Protein AF-A0A6A4T905-F1 (afdb_monomer_lite)

InterPro domains:
  IPR001506 Peptidase M12A [PF01400] (234-366)
  IPR001506 Peptidase M12A [PR00480] (260-278)
  IPR001506 Peptidase M12A [PR00480] (279-296)
  IPR001506 Peptidase M12A [PR00480] (315-330)
  IPR001506 Peptidase M12A [PR00480] (353-366)
  IPR001506 Peptidase M12A [PS51864] (175-367)
  IPR006026 Peptidase, metallopeptidase [SM00235] (186-320)
  IPR024079 Metallopeptidase, catalytic domain superfamily [G3DSA:3.40.390.10] (196-367)

pLDDT: mean 77.4, std 19.13, range [35.41, 98.25]

Foldseek 3Di:
DPDVLVVQVLLCLLLVAREAEPVVVVPDPDDDDPDDPAAEDAQVCSVVSSVVSCCLDPVSVVVVVVVVCVVVPNDPDDDDDPPPPPPRPGHHYYYHCVRFFDQLPWDDLLPDDDPAFADFPNHTADDPHNDTDTGTPCAPVDDHDCLCFDPDPDSDYDPNHFQKWKAAADVVVVCVCCVCVQPDFPDDPDGDDGDTGSDPVVNQVHWDWDQRPVPRDIDTDMDMDTDDPVPDDDDCPVDQAWAAEDPPGDTDGDADPPPQPAALSVQLRVLSHHHDAALLQEPCNVVWKDFPQVQADPPCSVSNHHDDDPLLPDDRDLQASSYAAQCPRGPPSHGRMATPPDRPDGGNPHRHGDPSSVVSSCSVVVD

Sequence (367 aa):
MVDRRIALEALGVLCNANVTSVQQQRSQPGVCILQGRQEQLFIKQLIPSVLDADETCQVSRSSFYRIQAILESSEPAGGFPRLAVVAVPKKDHIIDEEEFFAPQFDYDFTKLTDSETYWRGREKYERPCGWYRFGLKVLDKYCGNTWLGTTYRSTQSCPGEWPVSYHGTSKKGAEGIIGDHYKPGSGQVYGRGIYSTPDMSEAIHYAKTFTSSTNGKKYKVILQNRINPEYRKKYYNDSCYSYVGRRGSAQSVSLDRQGCLYHNTVQHELLHALGFHHEQCRSDRDQHIRILWENIQSGWEYAFDKIDTLNLNTPYDYNSVMQYHRYAFSGNNKPTMVPIPNANVEFGTSTEMSKNDIARLNRLYKC

Secondary structure (DSSP, 8-state):
---HHHHHHHHHHHTTSEEEEHHHHHTSTT-------PEE--GGGHHHHHHHTTTTSHHHHHHHHHHHHHHTT----SS------------EEEE-HHHHB-GGG-EE-TT---SS-EEETTEEE---TT-EEPPB--TTSSSSSGGG--SS--SS--TTPPPEEEE---HHHHHHHHHTTT---TT-S--S----BS-HHHHHHH-EEEE-TTTS-EEEE-EEEE--GGGPPP------EE-SS--SS---EE--TTTT-SHHHHHHHHHHHHTPPPGGGSTTGGGTEEE-GGGBPTT-GGGG-------TT----TT-TTSPPTTTTBSSSS-SEEESS-TT---S--SS--HHHHHHHHHHHT-

Structure (mmCIF, N/CA/C/O backbone):
data_AF-A0A6A4T905-F1
#
_entry.id   AF-A0A6A4T905-F1
#
loop_
_atom_site.group_PDB
_atom_site.id
_atom_site.type_symbol
_atom_site.label_atom_id
_atom_site.label_alt_id
_atom_site.label_comp_id
_atom_site.label_asym_id
_atom_site.label_entity_id
_atom_site.label_seq_id
_atom_site.pdbx_PDB_ins_code
_atom_site.Cartn_x
_atom_site.Cartn_y
_atom_site.Cartn_z
_atom_site.occupancy
_atom_site.B_iso_or_equiv
_atom_site.auth_seq_id
_atom_site.auth_comp_id
_atom_site.auth_asym_id
_atom_site.auth_atom_id
_atom_site.pdbx_PDB_model_num
ATOM 1 N N . MET A 1 1 ? -6.624 8.618 31.414 1.00 60.53 1 MET A N 1
ATOM 2 C CA . MET A 1 1 ? -7.343 7.482 30.802 1.00 60.53 1 MET A CA 1
ATOM 3 C C . MET A 1 1 ? -8.443 8.067 29.933 1.00 60.53 1 MET A C 1
ATOM 5 O O . MET A 1 1 ? -9.055 9.036 30.371 1.00 60.53 1 MET A O 1
ATOM 9 N N . VAL A 1 2 ? -8.625 7.594 28.699 1.00 71.00 2 VAL A N 1
ATOM 10 C CA . VAL A 1 2 ? -9.716 8.089 27.841 1.00 71.00 2 VAL A CA 1
ATOM 11 C C . VAL A 1 2 ? -11.040 7.578 28.412 1.00 71.00 2 VAL A C 1
ATOM 13 O O . VAL A 1 2 ? -11.131 6.416 28.799 1.00 71.00 2 VAL A O 1
ATOM 16 N N . ASP A 1 3 ? -12.032 8.462 28.519 1.00 83.94 3 ASP A N 1
ATOM 17 C CA . ASP A 1 3 ? -13.348 8.143 29.079 1.00 83.94 3 ASP A CA 1
ATOM 18 C C . ASP A 1 3 ? -14.027 7.031 28.263 1.00 83.94 3 ASP A C 1
ATOM 20 O O . ASP A 1 3 ? -14.068 7.093 27.033 1.00 83.94 3 ASP A O 1
ATOM 24 N N . ARG A 1 4 ? -14.573 6.018 28.943 1.00 87.50 4 ARG A N 1
ATOM 25 C CA . ARG A 1 4 ? -15.257 4.879 28.315 1.00 87.50 4 ARG A CA 1
ATOM 26 C C . ARG A 1 4 ? -16.452 5.315 27.460 1.00 87.50 4 ARG A C 1
ATOM 28 O O . ARG A 1 4 ? -16.739 4.670 26.457 1.00 87.50 4 ARG A O 1
ATOM 35 N N . ARG A 1 5 ? -17.090 6.448 27.774 1.00 89.12 5 ARG A N 1
ATOM 36 C CA . ARG A 1 5 ? -18.145 7.055 26.941 1.00 89.12 5 ARG A CA 1
ATOM 37 C C . ARG A 1 5 ? -17.669 7.365 25.523 1.00 89.12 5 ARG A C 1
ATOM 39 O O . ARG A 1 5 ? -18.417 7.160 24.574 1.00 89.12 5 ARG A O 1
ATOM 46 N N . ILE A 1 6 ? -16.404 7.754 25.360 1.00 92.00 6 ILE A N 1
ATOM 47 C CA . ILE A 1 6 ? -15.801 8.004 24.041 1.00 92.00 6 ILE A CA 1
ATOM 48 C C . ILE A 1 6 ? -15.689 6.694 23.247 1.00 92.00 6 ILE A C 1
ATOM 50 O O . ILE A 1 6 ? -15.854 6.702 22.030 1.00 92.00 6 ILE A O 1
ATOM 54 N N . ALA A 1 7 ? -15.455 5.557 23.914 1.00 91.75 7 ALA A N 1
ATOM 55 C CA . ALA A 1 7 ? -15.439 4.249 23.257 1.00 91.75 7 ALA A CA 1
ATOM 56 C C . ALA A 1 7 ? -16.834 3.839 22.749 1.00 91.75 7 ALA A C 1
ATOM 58 O O . ALA A 1 7 ? -16.940 3.283 21.657 1.00 91.75 7 ALA A O 1
ATOM 59 N N . LEU A 1 8 ? -17.903 4.149 23.493 1.00 92.06 8 LEU A N 1
ATOM 60 C CA . LEU A 1 8 ? -19.285 3.914 23.049 1.00 92.06 8 LEU A CA 1
ATOM 61 C C . LEU A 1 8 ? -19.654 4.792 21.848 1.00 92.06 8 LEU A C 1
ATOM 63 O O . LEU A 1 8 ? -20.184 4.291 20.860 1.00 92.06 8 LEU A O 1
ATOM 67 N N . GLU A 1 9 ? -19.307 6.081 21.891 1.00 92.25 9 GLU A N 1
ATOM 68 C CA . GLU A 1 9 ? -19.494 6.995 20.756 1.00 92.25 9 GLU A CA 1
ATOM 69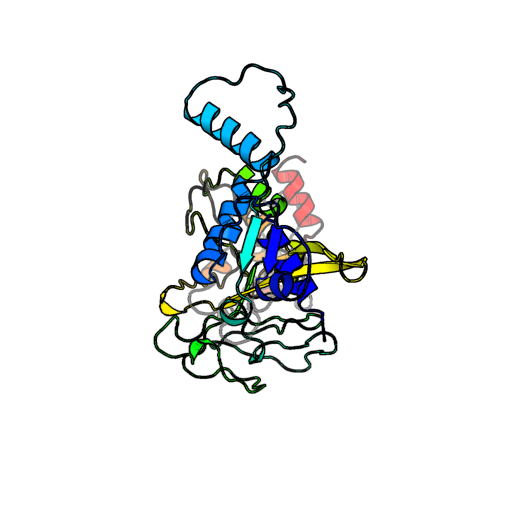 C C . GLU A 1 9 ? -18.736 6.502 19.514 1.00 92.25 9 GLU A C 1
ATOM 71 O O . GLU A 1 9 ? -19.281 6.484 18.409 1.00 92.25 9 GLU A O 1
ATOM 76 N N . ALA A 1 10 ? -17.500 6.026 19.697 1.00 90.81 10 ALA A N 1
ATOM 77 C CA . ALA A 1 10 ? -16.696 5.439 18.633 1.00 90.81 10 ALA A CA 1
ATOM 78 C C . ALA A 1 10 ? -17.347 4.173 18.037 1.00 90.81 10 ALA A C 1
ATOM 80 O O . ALA A 1 10 ? -17.373 4.024 16.813 1.00 90.81 10 ALA A O 1
ATOM 81 N N . LEU A 1 11 ? -17.913 3.287 18.869 1.00 89.06 11 LEU A N 1
ATOM 82 C CA . LEU A 1 11 ? -18.679 2.122 18.408 1.00 89.06 11 LEU A CA 1
ATOM 83 C C . LEU A 1 11 ? -19.928 2.533 17.627 1.00 89.06 11 LEU A C 1
ATOM 85 O O . LEU A 1 11 ? -20.200 1.952 16.577 1.00 89.06 11 LEU A O 1
ATOM 89 N N . GLY A 1 12 ? -20.649 3.553 18.094 1.00 86.94 12 GLY A N 1
ATOM 90 C CA . GLY A 1 12 ? -21.810 4.088 17.387 1.00 86.94 12 GLY A CA 1
ATOM 91 C C . GLY A 1 12 ? -21.453 4.619 16.001 1.00 86.94 12 GLY A C 1
ATOM 92 O O . GLY A 1 12 ? -22.128 4.333 15.015 1.00 86.94 12 GLY A O 1
ATOM 93 N N . VAL A 1 13 ? -20.315 5.303 15.887 1.00 85.31 13 VAL A N 1
ATOM 94 C CA . VAL A 1 13 ? -19.789 5.791 14.605 1.00 85.31 13 VAL A CA 1
ATOM 95 C C . VAL A 1 13 ? -19.407 4.635 13.676 1.00 85.31 13 VAL A C 1
ATOM 97 O O . VAL A 1 13 ? -19.736 4.667 12.485 1.00 85.31 13 VAL A O 1
ATOM 100 N N . LEU A 1 14 ? -18.746 3.596 14.198 1.00 81.50 14 LEU A N 1
ATOM 101 C CA . LEU A 1 14 ? -18.417 2.393 13.427 1.00 81.50 14 LEU A CA 1
ATOM 102 C C . LEU A 1 14 ? -19.683 1.703 12.902 1.00 81.50 14 LEU A C 1
ATOM 104 O O . LEU A 1 14 ? -19.751 1.436 11.705 1.00 81.50 14 LEU A O 1
ATOM 108 N N . CYS A 1 15 ? -20.692 1.527 13.757 1.00 78.38 15 CYS A N 1
ATOM 109 C CA . CYS A 1 15 ? -21.955 0.850 13.447 1.00 78.38 15 CYS A CA 1
ATOM 110 C C . CYS A 1 15 ? -23.029 1.767 12.834 1.00 78.38 15 CYS A C 1
ATOM 112 O O . CYS A 1 15 ? -24.169 1.337 12.696 1.00 78.38 15 CYS A O 1
ATOM 114 N N . ASN A 1 16 ? -22.717 3.033 12.519 1.00 76.69 16 ASN A N 1
ATOM 115 C CA . ASN A 1 16 ? -23.693 4.038 12.058 1.00 76.69 16 ASN A CA 1
ATOM 116 C C . ASN A 1 16 ? -25.019 4.006 12.859 1.00 76.69 16 ASN A C 1
ATOM 118 O O . ASN A 1 16 ? -26.121 4.093 12.312 1.00 76.69 16 ASN A O 1
ATOM 122 N N . ALA A 1 17 ? -24.892 3.816 14.167 1.00 80.62 17 ALA A N 1
ATOM 123 C CA . ALA A 1 17 ? -25.969 3.517 15.092 1.00 80.62 17 ALA A CA 1
ATOM 124 C C . ALA A 1 17 ? -25.725 4.280 16.388 1.00 80.62 17 ALA A C 1
ATOM 126 O O . ALA A 1 17 ? -24.606 4.695 16.691 1.00 80.62 17 ALA A O 1
ATOM 127 N N . ASN A 1 18 ? -26.772 4.470 17.172 1.00 84.88 18 ASN A N 1
ATOM 128 C CA . ASN A 1 18 ? -26.572 4.893 18.546 1.00 84.88 18 ASN A CA 1
ATOM 129 C C . ASN A 1 18 ? -26.146 3.666 19.359 1.00 84.88 18 ASN A C 1
ATOM 131 O O . ASN A 1 18 ? -26.753 2.610 19.213 1.00 84.88 18 ASN A O 1
ATOM 135 N N . VAL A 1 19 ? -25.112 3.781 20.187 1.00 88.75 19 VAL A N 1
ATOM 136 C CA . VAL A 1 19 ? -24.652 2.682 21.047 1.00 88.75 19 VAL A CA 1
ATOM 137 C C . VAL A 1 19 ? -24.625 3.185 22.478 1.00 88.75 19 VAL A C 1
ATOM 139 O O . VAL A 1 19 ? -23.905 4.126 22.807 1.00 88.75 19 VAL A O 1
ATOM 142 N N . THR A 1 20 ? -25.424 2.546 23.322 1.00 90.31 20 THR A N 1
ATOM 143 C CA . THR A 1 20 ? -25.560 2.858 24.747 1.00 90.31 20 THR A CA 1
ATOM 144 C C . THR A 1 20 ? -25.162 1.658 25.603 1.00 90.31 20 THR A C 1
ATOM 146 O O . THR A 1 20 ? -24.928 0.568 25.085 1.00 90.31 20 THR A O 1
ATOM 149 N N . SER A 1 21 ? -25.047 1.862 26.914 1.00 90.19 21 SER A N 1
ATOM 150 C CA . SER A 1 21 ? -24.560 0.855 27.860 1.00 90.19 21 SER A CA 1
ATOM 151 C C . SER A 1 21 ? -25.573 0.577 28.967 1.00 90.19 21 SER A C 1
ATOM 153 O O . SER A 1 21 ? -26.153 1.510 29.532 1.00 90.19 21 SER A O 1
ATOM 155 N N . VAL A 1 22 ? -25.731 -0.703 29.319 1.00 88.50 22 VAL A N 1
ATOM 156 C CA . VAL A 1 22 ? -26.551 -1.145 30.460 1.00 88.50 22 VAL A CA 1
ATOM 157 C C . VAL A 1 22 ? -26.038 -0.530 31.768 1.00 88.50 22 VAL A C 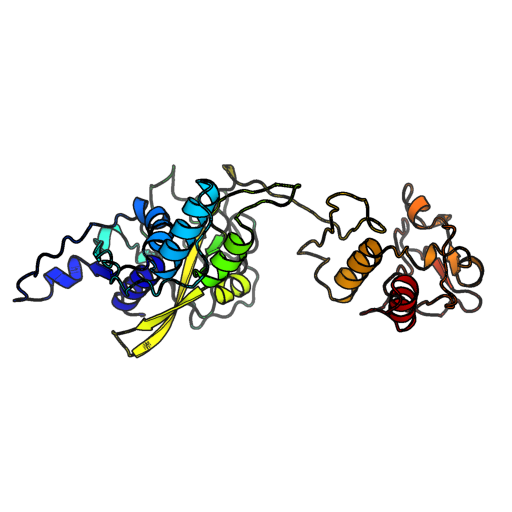1
ATOM 159 O O . VAL A 1 22 ? -26.826 -0.057 32.588 1.00 88.50 22 VAL A O 1
ATOM 162 N N . GLN A 1 23 ? -24.719 -0.486 31.965 1.00 86.75 23 GLN A N 1
ATOM 163 C CA . GLN A 1 23 ? -24.085 0.075 33.160 1.00 86.75 23 GLN A CA 1
ATOM 164 C C . GLN A 1 23 ? -24.350 1.586 33.290 1.00 86.75 23 GLN A C 1
ATOM 166 O O . GLN A 1 23 ? -24.611 2.089 34.387 1.00 86.75 23 GLN A O 1
ATOM 171 N N . GLN A 1 24 ? -24.358 2.319 32.173 1.00 78.44 24 GLN A N 1
ATOM 172 C CA . GLN A 1 24 ? -24.674 3.752 32.174 1.00 78.44 24 GLN A CA 1
ATOM 173 C C . GLN A 1 24 ? -26.151 4.024 32.461 1.00 78.44 24 GLN A C 1
ATOM 175 O O . GLN A 1 24 ? -26.472 4.950 33.200 1.00 78.44 24 GLN A O 1
ATOM 180 N N . GLN A 1 25 ? -27.056 3.196 31.939 1.00 76.56 25 GLN A N 1
ATOM 181 C CA . GLN A 1 25 ? -28.486 3.338 32.219 1.00 76.56 25 GLN A CA 1
ATOM 182 C C . GLN A 1 25 ? -28.820 3.041 33.690 1.00 76.56 25 GLN A C 1
ATOM 184 O O . GLN A 1 25 ? -29.616 3.754 34.295 1.00 76.56 25 GLN A O 1
ATOM 189 N N . ARG A 1 26 ? -28.169 2.044 34.307 1.00 70.50 26 ARG A N 1
ATOM 190 C CA . ARG A 1 26 ? -28.379 1.692 35.727 1.00 70.50 26 ARG A CA 1
ATOM 191 C C . ARG A 1 26 ? -27.890 2.753 36.718 1.00 70.50 26 ARG A C 1
ATOM 193 O O . ARG A 1 26 ? -28.336 2.760 37.861 1.00 70.50 26 ARG A O 1
ATOM 200 N N . SER A 1 27 ? -26.979 3.632 36.304 1.00 62.81 27 SER A N 1
ATOM 201 C CA . SER A 1 27 ? -26.380 4.664 37.162 1.00 62.81 27 SER A CA 1
ATOM 202 C C . SER A 1 27 ? -27.124 6.008 37.145 1.00 62.81 27 SER A C 1
ATOM 204 O O . SER A 1 27 ? -26.715 6.920 37.862 1.00 62.81 27 SER A O 1
ATOM 206 N N . GLN A 1 28 ? -28.229 6.138 36.396 1.00 58.38 28 GLN A N 1
ATOM 207 C CA . GLN A 1 28 ? -29.092 7.328 36.394 1.00 58.38 28 GLN A CA 1
ATOM 208 C C . GLN A 1 28 ? -30.427 7.058 37.119 1.00 58.38 28 GLN A C 1
ATOM 210 O O . GLN A 1 28 ? -31.332 6.458 36.536 1.00 58.38 28 GLN A O 1
ATOM 215 N N . PRO A 1 29 ? -30.608 7.509 38.376 1.00 44.88 29 PRO A N 1
ATOM 216 C CA . PRO A 1 29 ? -31.881 7.375 39.078 1.00 44.88 29 PRO A CA 1
ATOM 217 C C . PRO A 1 29 ? -32.925 8.330 38.474 1.00 44.88 29 PRO A C 1
ATOM 219 O O . PRO A 1 29 ? -32.700 9.536 38.425 1.00 44.88 29 PRO A O 1
ATOM 222 N N . GLY A 1 30 ? -34.082 7.810 38.050 1.00 52.81 30 GLY A N 1
ATOM 223 C CA . GLY A 1 30 ? -35.270 8.623 37.734 1.00 52.81 30 GLY A 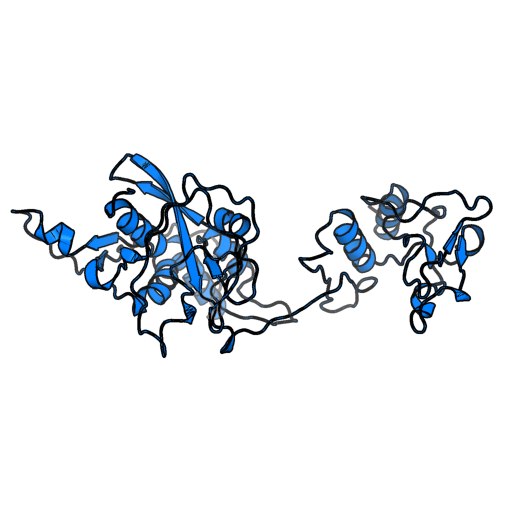CA 1
ATOM 224 C C . GLY A 1 30 ? -35.567 8.899 36.254 1.00 52.81 30 GLY A C 1
ATOM 225 O O . GLY A 1 30 ? -36.549 9.579 35.964 1.00 52.81 30 GLY A O 1
ATOM 226 N N . VAL A 1 31 ? -34.796 8.358 35.305 1.00 45.75 31 VAL A N 1
ATOM 227 C CA . VAL A 1 31 ? -35.150 8.444 33.877 1.00 45.75 31 VAL A CA 1
ATOM 228 C C . VAL A 1 31 ? -36.150 7.335 33.535 1.00 45.75 31 VAL A C 1
ATOM 230 O O . VAL A 1 31 ? -35.791 6.163 33.442 1.00 45.75 31 VAL A O 1
ATOM 233 N N . CYS A 1 32 ? -37.423 7.703 33.352 1.00 41.97 32 CYS A N 1
ATOM 234 C CA . CYS A 1 32 ? -38.412 6.831 32.718 1.00 41.97 32 CYS A CA 1
ATOM 235 C C . CYS A 1 32 ? -37.941 6.511 31.295 1.00 41.97 32 CYS A C 1
ATOM 237 O O . CYS A 1 32 ? -37.803 7.405 30.460 1.00 41.97 32 CYS A O 1
ATOM 239 N N . ILE A 1 33 ? -37.675 5.232 31.037 1.00 48.22 33 ILE A N 1
ATOM 240 C CA . ILE A 1 33 ? -37.232 4.728 29.740 1.00 48.22 33 ILE A CA 1
ATOM 241 C C . ILE A 1 33 ? -38.356 4.987 28.733 1.00 48.22 33 ILE A C 1
ATOM 243 O O . ILE A 1 33 ? -39.373 4.295 28.738 1.00 48.22 33 ILE A O 1
ATOM 247 N N . LEU A 1 34 ? -38.177 5.959 27.837 1.00 44.50 34 LEU A N 1
ATOM 248 C CA . LEU A 1 34 ? -38.893 5.935 26.566 1.00 44.50 34 LEU A CA 1
ATOM 249 C C . LEU A 1 34 ? -38.383 4.696 25.825 1.00 44.50 34 LEU A C 1
ATOM 251 O O . LEU A 1 34 ? -37.283 4.708 25.275 1.00 44.50 34 LEU A O 1
ATOM 255 N N . GLN A 1 35 ? -39.144 3.601 25.895 1.00 45.88 35 GLN A N 1
ATOM 256 C CA . GLN A 1 35 ? -38.858 2.331 25.229 1.00 45.88 35 GLN A CA 1
ATOM 257 C C . GLN A 1 35 ? -38.959 2.499 23.706 1.00 45.88 35 GLN A C 1
ATOM 259 O O . GLN A 1 35 ? -39.912 2.064 23.063 1.00 45.88 35 GLN A O 1
ATOM 264 N N . GLY A 1 36 ? -37.947 3.125 23.108 1.00 53.41 36 GLY A N 1
ATOM 265 C CA . GLY A 1 36 ? -37.532 2.760 21.762 1.00 53.41 36 GLY A CA 1
ATOM 266 C C . GLY A 1 36 ? -37.026 1.317 21.790 1.00 53.41 36 GLY A C 1
ATOM 267 O O . GLY A 1 36 ? -36.456 0.869 22.787 1.00 53.41 36 GLY A O 1
ATOM 268 N N . ARG A 1 37 ? -37.265 0.555 20.723 1.00 64.06 37 ARG A N 1
ATOM 269 C CA . ARG A 1 37 ? -36.845 -0.847 20.611 1.00 64.06 37 ARG A CA 1
ATOM 270 C C . ARG A 1 37 ? -35.314 -0.912 20.464 1.00 64.06 37 ARG A C 1
ATOM 272 O O . ARG A 1 37 ? -34.817 -0.958 19.346 1.00 64.06 37 ARG A O 1
ATOM 279 N N . GLN A 1 38 ? -34.580 -0.853 21.578 1.00 73.38 38 GLN A N 1
ATOM 280 C CA . GLN A 1 38 ? -33.125 -1.032 21.591 1.00 73.38 38 GLN A CA 1
ATOM 281 C C . GLN A 1 38 ? -32.782 -2.511 21.387 1.00 73.38 38 GLN A C 1
ATOM 283 O O . GLN A 1 38 ? -33.354 -3.382 22.043 1.00 73.38 38 GLN A O 1
ATOM 288 N N . GLU A 1 39 ? -31.844 -2.800 20.490 1.00 83.44 39 GLU A N 1
ATOM 289 C CA . GLU A 1 39 ? -31.371 -4.162 20.231 1.00 83.44 39 GLU A CA 1
ATOM 290 C C . GLU A 1 39 ? -30.028 -4.402 20.925 1.00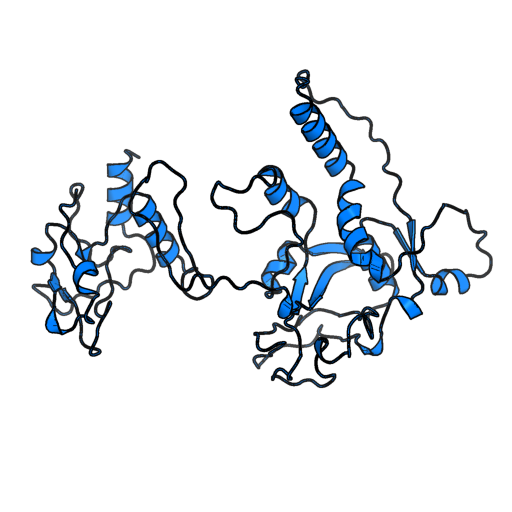 83.44 39 GLU A C 1
ATOM 292 O O . GLU A 1 39 ? -29.077 -3.639 20.735 1.00 83.44 39 GLU A O 1
ATOM 297 N N . GLN A 1 40 ? -29.931 -5.481 21.708 1.00 88.00 40 GLN A N 1
ATOM 298 C CA . GLN A 1 40 ? -28.671 -5.890 22.328 1.00 88.00 40 GLN A CA 1
ATOM 299 C C . GLN A 1 40 ? -27.641 -6.223 21.240 1.00 88.00 40 GLN A C 1
ATOM 301 O O . GLN A 1 40 ? -27.863 -7.120 20.425 1.00 88.00 40 GLN A O 1
ATOM 306 N N . LEU A 1 41 ? -26.503 -5.530 21.250 1.00 86.81 41 LEU A N 1
ATOM 307 C CA . LEU A 1 41 ? -25.387 -5.793 20.349 1.00 86.81 41 LEU A CA 1
ATOM 308 C C . LEU A 1 41 ? -24.354 -6.679 21.050 1.00 86.81 41 LEU A C 1
ATOM 310 O O . LEU A 1 41 ? -23.591 -6.228 21.903 1.00 86.81 41 LEU A O 1
ATOM 314 N N . PHE A 1 42 ? -24.293 -7.952 20.664 1.00 87.62 42 PHE A N 1
ATOM 315 C CA . PHE A 1 42 ? -23.264 -8.865 21.160 1.00 87.62 42 PHE A CA 1
ATOM 316 C C . PHE A 1 42 ? -21.961 -8.707 20.373 1.00 87.62 42 PHE A C 1
ATOM 318 O O . PHE A 1 42 ? -21.973 -8.453 19.169 1.00 87.62 42 PHE A O 1
ATOM 325 N N . ILE A 1 43 ? -20.813 -8.976 21.003 1.00 87.00 43 ILE A N 1
ATOM 326 C CA . ILE A 1 43 ? -19.502 -8.856 20.338 1.00 87.00 43 ILE A CA 1
ATOM 327 C C . ILE A 1 43 ? -19.393 -9.699 19.053 1.00 87.00 43 ILE A C 1
ATOM 329 O O . ILE A 1 43 ? -18.776 -9.287 18.072 1.00 87.00 43 ILE A O 1
ATOM 333 N N . LYS A 1 44 ? -20.058 -10.862 19.012 1.00 82.56 44 LYS A N 1
ATOM 334 C CA . LYS A 1 44 ? -20.127 -11.738 17.828 1.00 82.56 44 LYS A CA 1
ATOM 335 C C . LYS A 1 44 ? -20.854 -11.102 16.635 1.00 82.56 44 LYS A C 1
ATOM 337 O O . LYS A 1 44 ? -20.610 -11.505 15.504 1.00 82.56 44 LYS A O 1
ATOM 342 N N . GLN A 1 45 ? -21.719 -10.123 16.891 1.00 81.69 45 GLN A N 1
ATOM 343 C CA . GLN A 1 45 ? -22.478 -9.383 15.884 1.00 81.69 45 GLN A CA 1
ATOM 344 C C . GLN A 1 45 ? -21.787 -8.086 15.465 1.00 81.69 45 GLN A C 1
ATOM 346 O O . GLN A 1 45 ? -22.203 -7.506 14.475 1.00 81.69 45 GLN A O 1
ATOM 351 N N . LEU A 1 46 ? -20.712 -7.655 16.140 1.00 81.44 46 LEU A N 1
ATOM 352 C CA . LEU A 1 46 ? -20.051 -6.382 15.837 1.00 81.44 46 LEU A CA 1
ATOM 353 C C . LEU A 1 46 ? -19.644 -6.268 14.362 1.00 81.44 46 LEU A C 1
ATOM 355 O O . LEU A 1 46 ? -19.927 -5.256 13.736 1.00 81.44 46 LEU A O 1
ATOM 359 N N . ILE A 1 47 ? -19.002 -7.295 13.797 1.00 74.06 47 ILE A N 1
ATOM 360 C CA . ILE A 1 47 ? -18.569 -7.255 12.392 1.00 74.06 47 ILE A CA 1
ATOM 361 C C . ILE A 1 47 ? -19.771 -7.172 11.435 1.00 74.06 47 ILE A C 1
ATOM 363 O O . ILE A 1 47 ? -19.799 -6.228 10.650 1.00 74.06 47 ILE A O 1
ATOM 367 N N . PRO A 1 48 ? -20.778 -8.068 11.508 1.00 66.94 48 PRO A N 1
ATOM 368 C CA . PRO A 1 48 ? -22.020 -7.897 10.756 1.00 66.94 48 PRO A CA 1
ATOM 369 C C . PRO A 1 48 ? -22.651 -6.514 10.934 1.00 66.94 48 PRO A C 1
ATOM 371 O O . PRO A 1 48 ? -22.972 -5.877 9.946 1.00 66.94 48 PRO A O 1
ATOM 374 N N . SER A 1 49 ? -22.739 -5.987 12.158 1.00 71.69 49 SER A N 1
ATOM 375 C CA . SER A 1 49 ? -23.321 -4.669 12.424 1.00 71.69 49 SER A CA 1
ATOM 376 C C . SER A 1 49 ? -22.529 -3.523 11.804 1.00 71.69 49 SER A C 1
ATOM 378 O O . SER A 1 49 ? -23.142 -2.593 11.301 1.00 71.69 49 SER A O 1
ATOM 380 N N . VAL A 1 50 ? -21.193 -3.581 11.788 1.00 72.19 50 VAL A N 1
ATOM 381 C CA . VAL A 1 50 ? -20.350 -2.592 11.091 1.00 72.19 50 VAL A CA 1
ATOM 382 C C . VAL A 1 50 ? -20.607 -2.608 9.580 1.00 72.19 50 VAL A C 1
ATOM 384 O O . VAL A 1 50 ? -20.545 -1.554 8.956 1.00 72.19 50 VAL A O 1
ATOM 387 N N . LEU A 1 51 ? -20.928 -3.771 9.005 1.00 62.00 51 LEU A N 1
ATOM 388 C CA . LEU A 1 51 ? -21.233 -3.921 7.578 1.00 62.00 51 LEU A CA 1
ATOM 389 C C . LEU A 1 51 ? -22.689 -3.556 7.238 1.00 62.00 51 LEU A C 1
ATOM 391 O O . LEU A 1 51 ? -22.930 -2.825 6.283 1.00 62.00 51 LEU A O 1
ATOM 395 N N . ASP A 1 52 ? -23.660 -4.014 8.028 1.00 55.94 52 ASP A N 1
ATOM 396 C CA . ASP A 1 52 ? -25.098 -3.751 7.850 1.00 55.94 52 ASP A CA 1
ATOM 397 C C . ASP A 1 52 ? -25.443 -2.270 8.060 1.00 55.94 52 ASP A C 1
ATOM 399 O O . ASP A 1 52 ? -26.388 -1.732 7.480 1.00 55.94 52 ASP A O 1
ATOM 403 N N . ALA A 1 53 ? -24.672 -1.588 8.903 1.00 50.47 53 ALA A N 1
ATOM 404 C CA . ALA A 1 53 ? -24.731 -0.151 9.133 1.00 50.47 53 ALA A CA 1
ATOM 405 C C . ALA A 1 53 ? -24.552 0.695 7.865 1.00 50.47 53 ALA A C 1
ATOM 407 O O . ALA A 1 53 ? -24.995 1.849 7.819 1.00 50.47 53 ALA A O 1
ATOM 408 N N . ASP A 1 54 ? -23.928 0.133 6.832 1.00 54.22 54 ASP A N 1
ATOM 409 C CA . ASP A 1 54 ? -23.811 0.797 5.544 1.00 54.22 54 ASP A CA 1
ATOM 410 C C . ASP A 1 54 ? -25.153 0.813 4.792 1.00 54.22 54 ASP A C 1
ATOM 412 O O . ASP A 1 54 ? -25.406 1.771 4.063 1.00 54.22 54 ASP A O 1
ATOM 416 N N . GLU A 1 55 ? -26.071 -0.141 5.015 1.00 46.47 55 GLU A N 1
ATOM 417 C CA . GLU A 1 55 ? -27.416 -0.155 4.402 1.00 46.47 55 GLU A CA 1
ATOM 418 C C . GLU A 1 55 ? -28.388 0.852 5.042 1.00 46.47 55 GLU A C 1
ATOM 420 O O . GLU A 1 55 ? -29.383 1.251 4.430 1.00 46.47 55 GLU A O 1
ATOM 425 N N . THR A 1 56 ? -28.110 1.305 6.268 1.00 46.88 56 THR A N 1
ATOM 426 C CA . THR A 1 56 ? -28.954 2.269 6.995 1.00 46.88 56 THR A CA 1
ATOM 427 C C . THR A 1 56 ? -28.627 3.726 6.649 1.00 46.88 56 THR A C 1
ATOM 429 O O . THR A 1 56 ? -29.301 4.645 7.105 1.00 46.88 56 THR A O 1
ATOM 432 N N . CYS A 1 57 ? -27.628 3.993 5.806 1.00 47.03 57 CYS A N 1
ATOM 433 C CA . CYS A 1 57 ? -27.377 5.344 5.308 1.00 47.03 57 CYS A CA 1
ATOM 434 C C . CYS A 1 57 ? -28.342 5.692 4.158 1.00 47.03 57 CYS A C 1
ATOM 436 O O . CYS A 1 57 ? -28.453 4.955 3.176 1.00 47.03 57 CYS A O 1
ATOM 438 N N . GLN A 1 58 ? -28.995 6.861 4.228 1.00 46.50 58 GLN A N 1
ATOM 439 C CA . GLN A 1 58 ? -29.929 7.359 3.202 1.00 46.50 58 GLN A CA 1
ATOM 440 C C . GLN A 1 58 ? -29.306 7.365 1.795 1.00 46.50 58 GLN A C 1
ATOM 442 O O . GLN A 1 58 ? -29.960 7.020 0.812 1.00 46.50 58 GLN A O 1
ATOM 447 N N . VAL A 1 59 ? -28.014 7.692 1.718 1.00 41.03 59 VAL A N 1
ATOM 448 C CA . VAL A 1 59 ? -27.257 7.756 0.464 1.00 41.03 59 VAL A CA 1
ATOM 449 C C . VAL A 1 59 ? -26.850 6.353 -0.029 1.00 41.03 59 VAL A C 1
ATOM 451 O O . VAL A 1 59 ? -26.539 6.187 -1.203 1.00 41.03 59 VAL A O 1
ATOM 454 N N . SER A 1 60 ? -26.817 5.326 0.830 1.00 42.56 60 SER A N 1
ATOM 455 C CA . SER A 1 60 ? -26.575 3.930 0.415 1.00 42.56 60 SER A CA 1
ATOM 456 C C . SER A 1 60 ? -27.844 3.291 -0.136 1.00 42.56 60 SER A C 1
ATOM 458 O O . SER A 1 60 ? -27.802 2.655 -1.186 1.00 42.56 60 SER A O 1
ATOM 460 N N . ARG A 1 61 ? -28.992 3.523 0.517 1.00 48.84 61 ARG A N 1
ATOM 461 C CA . ARG A 1 61 ? -30.297 3.036 0.047 1.00 48.84 61 ARG A CA 1
ATOM 462 C C . ARG A 1 61 ? -30.688 3.625 -1.307 1.00 48.84 61 ARG A C 1
ATOM 464 O O . ARG A 1 61 ? -31.159 2.881 -2.159 1.00 48.84 61 ARG A O 1
ATOM 471 N N . SER A 1 62 ? -30.444 4.918 -1.550 1.00 44.34 62 SER A N 1
ATOM 472 C CA . SER A 1 62 ? -30.721 5.528 -2.862 1.00 44.34 62 SER A CA 1
ATOM 473 C C . SER A 1 62 ? -29.900 4.902 -3.992 1.00 44.34 62 SER A C 1
ATOM 475 O O . SER A 1 62 ? -30.393 4.756 -5.109 1.00 44.34 62 SER A O 1
ATOM 477 N N . SER A 1 63 ? -28.654 4.521 -3.703 1.00 41.06 63 SER A N 1
ATOM 478 C CA . SER A 1 63 ? -27.780 3.858 -4.671 1.00 41.06 63 SER A CA 1
ATOM 479 C C . SER A 1 63 ? -28.182 2.397 -4.888 1.00 41.06 63 SER A C 1
ATOM 481 O O . SER A 1 63 ? -28.228 1.959 -6.033 1.00 41.06 63 SER A O 1
ATOM 483 N N . PHE A 1 64 ? -28.565 1.673 -3.830 1.00 40.91 64 PHE A N 1
ATOM 484 C CA . PHE A 1 64 ? -29.090 0.305 -3.935 1.00 40.91 64 PHE A CA 1
ATOM 485 C C . PHE A 1 64 ? -30.390 0.228 -4.746 1.00 40.91 64 PHE A C 1
ATOM 487 O O . PHE A 1 64 ? -30.492 -0.616 -5.630 1.00 40.91 64 PHE A O 1
ATOM 494 N N . TYR A 1 65 ? -31.340 1.144 -4.529 1.00 47.12 65 TYR A N 1
ATOM 495 C CA . TYR A 1 65 ? -32.580 1.208 -5.317 1.00 47.12 65 TYR A CA 1
ATOM 496 C C . TYR A 1 65 ? -32.320 1.459 -6.809 1.00 47.12 65 TYR A C 1
ATOM 498 O O . TYR A 1 65 ? -32.977 0.861 -7.656 1.00 47.12 65 TYR A O 1
ATOM 506 N N . ARG A 1 66 ? -31.339 2.308 -7.151 1.00 43.59 66 ARG A N 1
ATOM 507 C CA . ARG A 1 66 ? -30.923 2.508 -8.550 1.00 43.59 66 ARG A CA 1
ATOM 508 C C . ARG A 1 66 ? -30.308 1.249 -9.150 1.00 43.59 66 ARG A C 1
ATOM 510 O O . ARG A 1 66 ? -30.608 0.923 -10.289 1.00 43.59 66 ARG A O 1
ATOM 517 N N . ILE A 1 67 ? -29.467 0.552 -8.390 1.00 40.81 67 ILE A N 1
ATOM 518 C CA . ILE A 1 67 ? -28.847 -0.703 -8.831 1.00 40.81 67 ILE A CA 1
ATOM 519 C C . ILE A 1 67 ? -29.922 -1.772 -9.060 1.00 40.81 67 ILE A C 1
ATOM 521 O O . ILE A 1 67 ? -29.883 -2.447 -10.080 1.00 40.81 67 ILE A O 1
ATOM 525 N N . GLN A 1 68 ? -30.914 -1.877 -8.175 1.00 40.59 68 GLN A N 1
ATOM 526 C CA . GLN A 1 68 ? -32.030 -2.808 -8.329 1.00 40.59 68 GLN A CA 1
ATOM 527 C C . GLN A 1 68 ? -32.901 -2.478 -9.553 1.00 40.59 68 GLN A C 1
ATOM 529 O O . GLN A 1 68 ? -33.164 -3.368 -10.351 1.00 40.59 68 GLN A O 1
ATOM 534 N N . ALA A 1 69 ? -33.246 -1.205 -9.780 1.00 44.25 69 ALA A N 1
ATOM 535 C CA . ALA A 1 69 ? -33.999 -0.781 -10.968 1.00 44.25 69 ALA A CA 1
ATOM 536 C C . ALA A 1 69 ? -33.253 -1.074 -12.288 1.00 44.25 69 ALA A C 1
ATOM 538 O O . ALA A 1 69 ? -33.851 -1.517 -13.267 1.00 44.25 69 ALA A O 1
ATOM 539 N N . ILE A 1 70 ? -31.925 -0.896 -12.295 1.00 42.38 70 ILE A N 1
ATOM 540 C CA . ILE A 1 70 ? -31.062 -1.234 -13.438 1.00 42.38 70 ILE A CA 1
ATOM 541 C C . ILE A 1 70 ? -31.015 -2.754 -13.669 1.00 42.38 70 ILE A C 1
ATOM 543 O O . ILE A 1 70 ? -31.033 -3.200 -14.814 1.00 42.38 70 ILE A O 1
ATOM 547 N N . LEU A 1 71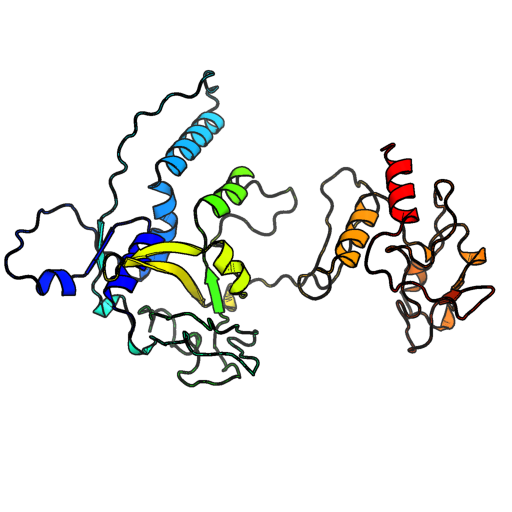 ? -30.960 -3.553 -12.599 1.00 36.94 71 LEU A N 1
ATOM 548 C CA . LEU A 1 71 ? -30.925 -5.019 -12.673 1.00 36.94 71 LEU A CA 1
ATOM 549 C C . LEU A 1 71 ? -32.284 -5.632 -13.048 1.00 36.94 71 LEU A C 1
ATOM 551 O O . LEU A 1 71 ? -32.319 -6.686 -13.673 1.00 36.94 71 LEU A O 1
ATOM 555 N N . GLU A 1 72 ? -33.387 -4.965 -12.712 1.00 42.66 72 GLU A N 1
ATOM 556 C CA . GLU A 1 72 ? -34.759 -5.385 -13.027 1.00 42.66 72 GLU A CA 1
ATOM 557 C C . GLU A 1 72 ? -35.252 -4.855 -14.392 1.00 42.66 72 GLU A C 1
ATOM 559 O O . GLU A 1 72 ? -36.425 -4.999 -14.731 1.00 42.66 72 GLU A O 1
ATOM 564 N N . SER A 1 73 ? -34.366 -4.292 -15.227 1.00 44.94 73 SER A N 1
ATOM 565 C CA . SER A 1 73 ? -34.646 -3.832 -16.605 1.00 44.94 73 SER A CA 1
ATOM 566 C C . SER A 1 73 ? -35.782 -2.807 -16.747 1.00 44.94 73 SER A C 1
ATOM 568 O O . SER A 1 73 ? -36.418 -2.711 -17.794 1.00 44.94 73 SER A O 1
ATOM 570 N N . SER A 1 74 ? -36.026 -2.002 -15.713 1.00 45.75 74 SER A N 1
ATOM 571 C CA . SER A 1 74 ? -36.912 -0.841 -15.815 1.00 45.75 74 SER A CA 1
ATOM 572 C C . SER A 1 74 ? -36.055 0.409 -16.022 1.00 45.75 74 SER A C 1
ATOM 574 O O . SER A 1 74 ? -35.261 0.786 -15.161 1.00 45.75 74 SER A O 1
ATOM 576 N N . GLU A 1 75 ? -36.159 1.034 -17.200 1.00 41.75 75 GLU A N 1
ATOM 577 C CA . GLU A 1 75 ? -35.414 2.262 -17.497 1.00 41.75 75 GLU A CA 1
ATOM 578 C C . GLU A 1 75 ? -35.693 3.344 -16.438 1.00 41.75 75 GLU A C 1
ATOM 580 O O . GLU A 1 75 ? -36.857 3.608 -16.113 1.00 41.75 75 GLU A O 1
ATOM 585 N N . PRO A 1 76 ? -34.662 4.020 -15.898 1.00 42.75 76 PRO A N 1
ATOM 586 C CA . PRO A 1 76 ? -34.891 5.130 -14.994 1.00 42.75 76 PRO A CA 1
ATOM 587 C C . PRO A 1 76 ? -35.384 6.334 -15.803 1.00 42.75 76 PRO A C 1
ATOM 589 O O . PRO A 1 76 ? -34.623 6.952 -16.548 1.00 42.75 76 PRO A O 1
ATOM 592 N N . ALA A 1 77 ? -36.661 6.683 -15.625 1.00 41.19 77 ALA A N 1
ATOM 593 C CA . ALA A 1 77 ? -37.238 7.925 -16.126 1.00 41.19 77 ALA A CA 1
ATOM 594 C C . ALA A 1 77 ? -36.338 9.118 -15.750 1.00 41.19 77 ALA A C 1
ATOM 596 O O . ALA A 1 77 ? -35.939 9.284 -14.593 1.00 41.19 77 ALA A O 1
ATOM 597 N N . GLY A 1 78 ? -35.982 9.921 -16.754 1.00 36.28 78 GLY A N 1
ATOM 598 C CA . GLY A 1 78 ? -35.060 11.042 -16.622 1.00 36.28 78 GLY A CA 1
ATOM 599 C C . GLY A 1 78 ? -35.510 12.079 -15.589 1.00 36.28 78 GLY A C 1
ATOM 600 O O . GLY A 1 78 ? -36.660 12.512 -15.573 1.00 36.28 78 GLY A O 1
ATOM 601 N N . GLY A 1 79 ? -34.555 12.505 -14.760 1.00 44.84 79 GLY A N 1
ATOM 602 C CA . GLY A 1 79 ? -34.714 13.520 -13.718 1.00 44.84 79 GLY A CA 1
ATOM 603 C C . GLY A 1 79 ? -34.420 12.962 -12.326 1.00 44.84 79 GLY A C 1
ATOM 604 O O . GLY A 1 79 ? -34.870 11.878 -11.978 1.00 44.84 79 GLY A O 1
ATOM 605 N N . PHE A 1 80 ? -33.644 13.687 -11.511 1.00 35.41 80 PHE A N 1
ATOM 606 C CA . PHE A 1 80 ? -33.506 13.371 -10.085 1.00 35.41 80 PHE A CA 1
ATOM 607 C C . PHE A 1 80 ? -34.898 13.429 -9.440 1.00 35.41 80 PHE A C 1
ATOM 609 O O . PHE A 1 80 ? -35.443 14.531 -9.330 1.00 35.41 80 PHE A O 1
ATOM 616 N N . PRO A 1 81 ? -35.478 12.321 -8.940 1.00 37.28 81 PRO A N 1
ATOM 617 C CA . PRO A 1 81 ? -36.559 12.463 -7.989 1.00 37.28 81 PRO A CA 1
ATOM 618 C C . PRO A 1 81 ? -35.922 13.120 -6.767 1.00 37.28 81 PRO A C 1
ATOM 620 O O . PRO A 1 81 ? -34.937 12.605 -6.224 1.00 37.28 81 PRO A O 1
ATOM 623 N N . ARG A 1 82 ? -36.452 14.262 -6.322 1.00 41.28 82 ARG A N 1
ATOM 624 C CA . ARG A 1 82 ? -36.239 14.687 -4.938 1.00 41.28 82 ARG A CA 1
ATOM 625 C C . ARG A 1 82 ? -36.865 13.600 -4.070 1.00 41.28 82 ARG A C 1
ATOM 627 O O . ARG A 1 82 ? -38.051 13.658 -3.767 1.00 41.28 82 ARG A O 1
ATOM 634 N N . LEU A 1 83 ? -36.085 12.577 -3.724 1.00 42.75 83 LEU A N 1
ATOM 635 C CA . LEU A 1 83 ? -36.452 11.647 -2.671 1.00 42.75 83 LEU A CA 1
ATOM 636 C C . LEU A 1 83 ? -36.680 12.510 -1.435 1.00 42.75 83 LEU A C 1
ATOM 638 O O . LEU A 1 83 ? -35.763 13.198 -0.977 1.00 42.75 83 LEU A O 1
ATOM 642 N N . ALA A 1 84 ? -37.922 12.520 -0.950 1.00 41.53 84 ALA A N 1
ATOM 643 C CA . ALA A 1 84 ? -38.237 13.090 0.345 1.00 41.53 84 ALA A CA 1
ATOM 644 C C . ALA A 1 84 ? -37.205 12.563 1.349 1.00 41.53 84 ALA A C 1
ATOM 646 O O . ALA A 1 84 ? -36.823 11.389 1.294 1.00 41.53 84 ALA A O 1
ATOM 647 N N . VAL A 1 85 ? -36.712 13.439 2.224 1.00 41.97 85 VAL A N 1
ATOM 648 C CA . VAL A 1 85 ? -35.819 13.055 3.318 1.00 41.97 85 VAL A CA 1
ATOM 649 C C . VAL A 1 85 ? -36.621 12.169 4.264 1.00 41.97 85 VAL A C 1
ATOM 651 O O . VAL A 1 85 ? -37.201 12.635 5.237 1.00 41.97 85 VAL A O 1
ATOM 654 N N . VAL A 1 86 ? -36.728 10.883 3.938 1.00 42.34 86 VAL A N 1
ATOM 655 C CA . VAL A 1 86 ? -37.268 9.887 4.850 1.00 42.34 86 VAL A CA 1
ATOM 656 C C . VAL A 1 86 ? -36.176 9.686 5.884 1.00 42.34 86 VAL A C 1
ATOM 658 O O . VAL A 1 86 ? -35.111 9.150 5.572 1.00 42.34 86 VAL A O 1
ATOM 661 N N . ALA A 1 87 ? -36.410 10.196 7.093 1.00 44.97 87 ALA A N 1
ATOM 662 C CA . ALA A 1 87 ? -35.529 9.970 8.225 1.00 44.97 87 ALA A CA 1
ATOM 663 C C . ALA A 1 87 ? -35.285 8.462 8.348 1.00 44.97 87 ALA A C 1
ATOM 665 O O . ALA A 1 87 ? -36.223 7.686 8.531 1.00 44.97 87 ALA A O 1
ATOM 666 N N . VAL A 1 88 ? -34.033 8.035 8.185 1.00 49.47 88 VAL A N 1
ATOM 667 C CA . VAL A 1 88 ? -33.687 6.634 8.413 1.00 49.47 88 VAL A CA 1
ATOM 668 C C . VAL A 1 88 ? -33.842 6.389 9.912 1.00 49.47 88 VAL A C 1
ATOM 670 O O . VAL A 1 88 ? -33.214 7.117 10.688 1.00 49.47 88 VAL A O 1
ATOM 673 N N . PRO A 1 89 ? -34.653 5.407 10.347 1.00 52.88 89 PRO A N 1
ATOM 674 C CA . PRO A 1 89 ? -34.665 5.020 11.746 1.00 52.88 89 PRO A CA 1
ATOM 675 C C . PRO A 1 89 ? -33.245 4.591 12.124 1.00 52.88 89 PRO A C 1
ATOM 677 O O . PRO A 1 89 ? -32.715 3.613 11.590 1.00 52.88 89 PRO A O 1
ATOM 680 N N . LYS A 1 90 ? -32.597 5.373 12.993 1.00 58.62 90 LYS A N 1
ATOM 681 C CA . LYS A 1 90 ? -31.310 4.994 13.573 1.00 58.62 90 LYS A CA 1
ATOM 682 C C . LYS A 1 90 ? -31.545 3.725 14.382 1.00 58.62 90 LYS A C 1
ATOM 684 O O . LYS A 1 90 ? -32.454 3.689 15.204 1.00 58.62 90 LYS A O 1
ATOM 689 N N . LYS A 1 91 ? -30.748 2.687 14.129 1.00 69.94 91 LYS A N 1
ATOM 690 C CA . LYS A 1 91 ? -30.715 1.530 15.022 1.00 69.94 91 LYS A CA 1
ATOM 691 C C . LYS A 1 91 ? -30.128 2.005 16.348 1.00 69.94 91 LYS A C 1
ATOM 693 O O . LYS A 1 91 ? -29.066 2.632 16.363 1.00 69.94 91 LYS A O 1
ATOM 698 N N . ASP A 1 92 ? -30.842 1.740 17.430 1.00 83.81 92 ASP A N 1
ATOM 699 C CA . ASP A 1 92 ? -30.351 1.958 18.780 1.00 83.81 92 ASP A CA 1
ATOM 700 C C . ASP A 1 92 ? -29.854 0.617 19.316 1.00 83.81 92 ASP A C 1
ATOM 702 O O . ASP A 1 92 ? -30.625 -0.326 19.495 1.00 83.81 92 ASP A O 1
ATOM 706 N N . HIS A 1 93 ? -28.552 0.532 19.555 1.00 87.38 93 HIS A N 1
ATOM 707 C CA . HIS A 1 93 ? -27.916 -0.612 20.175 1.00 87.38 93 HIS A CA 1
ATOM 708 C C . HIS A 1 93 ? -27.651 -0.349 21.652 1.00 87.38 93 HIS A C 1
ATOM 710 O O . HIS A 1 93 ? -27.292 0.757 22.072 1.00 87.38 93 HIS A O 1
ATOM 716 N N . ILE A 1 94 ? -27.789 -1.407 22.437 1.00 91.06 94 ILE A N 1
ATOM 717 C CA . ILE A 1 94 ? -27.351 -1.443 23.825 1.00 91.06 94 ILE A CA 1
ATOM 718 C C . ILE A 1 94 ? -26.326 -2.563 23.987 1.00 91.06 94 ILE A C 1
ATOM 720 O O . ILE A 1 94 ? -26.475 -3.640 23.410 1.00 91.06 94 ILE A O 1
ATOM 724 N N . ILE A 1 95 ? -25.249 -2.289 24.716 1.00 92.19 95 ILE A N 1
ATOM 725 C CA . ILE A 1 95 ? -24.226 -3.280 25.049 1.00 92.19 95 ILE A CA 1
ATOM 726 C C . ILE A 1 95 ? -24.139 -3.463 26.558 1.00 92.19 95 ILE A C 1
ATOM 728 O O . ILE A 1 95 ? -24.363 -2.527 27.329 1.00 92.19 95 ILE A O 1
ATOM 732 N N . ASP A 1 96 ? -23.754 -4.665 26.968 1.00 91.56 96 ASP A N 1
ATOM 733 C CA . ASP A 1 96 ? -23.213 -4.899 28.301 1.00 91.56 96 ASP A CA 1
ATOM 734 C C . ASP A 1 96 ? -21.695 -4.682 28.245 1.00 91.56 96 ASP A C 1
ATOM 736 O O . ASP A 1 96 ? -20.983 -5.410 27.550 1.00 91.56 96 ASP A O 1
ATOM 740 N N . GLU A 1 97 ? -21.186 -3.659 28.935 1.00 91.25 97 GLU A N 1
ATOM 741 C CA . GLU A 1 97 ? -19.762 -3.316 28.887 1.00 91.25 97 GLU A CA 1
ATOM 742 C C . GLU A 1 97 ? -18.856 -4.445 29.400 1.00 91.25 97 GLU A C 1
ATOM 744 O O . GLU A 1 97 ? -17.744 -4.603 28.890 1.00 91.25 97 GLU A O 1
ATOM 749 N N . GLU A 1 98 ? -19.322 -5.253 30.357 1.00 90.38 98 GLU A N 1
ATOM 750 C CA . GLU A 1 98 ? -18.555 -6.357 30.949 1.00 90.38 98 GLU A CA 1
ATOM 751 C C . GLU A 1 98 ? -18.448 -7.561 30.007 1.00 90.38 98 GLU A C 1
ATOM 753 O O . GLU A 1 98 ? -17.491 -8.342 30.078 1.00 90.38 98 GLU A O 1
ATOM 758 N N . GLU A 1 99 ? -19.415 -7.716 29.104 1.00 89.69 99 GLU A N 1
ATOM 759 C CA . GLU A 1 99 ? -19.411 -8.744 28.063 1.00 89.69 99 GLU A CA 1
ATOM 760 C C . GLU A 1 99 ? -18.776 -8.262 26.757 1.00 89.69 99 GLU A C 1
ATOM 762 O O . GLU A 1 99 ? -18.298 -9.079 25.970 1.00 89.69 99 GLU A O 1
ATOM 767 N N . PHE A 1 100 ? -18.759 -6.951 26.514 1.00 92.00 100 PHE A N 1
ATOM 768 C CA . PHE A 1 100 ? -18.312 -6.380 25.248 1.00 92.00 100 PHE A CA 1
ATOM 769 C C . PHE A 1 100 ? -16.841 -5.953 25.267 1.00 92.00 100 PHE A C 1
ATOM 771 O O . PHE A 1 100 ? -16.106 -6.197 24.304 1.00 92.00 100 PHE A O 1
ATOM 778 N N . PHE A 1 101 ? -16.388 -5.328 26.356 1.00 92.62 101 PHE A N 1
ATOM 779 C CA . PHE A 1 101 ? -15.022 -4.828 26.490 1.00 92.62 101 PHE A CA 1
ATOM 780 C C . PHE A 1 101 ? -14.133 -5.778 27.296 1.00 92.62 101 PHE A C 1
ATOM 782 O O . PHE A 1 101 ? -14.583 -6.553 28.135 1.00 92.62 101 PHE A O 1
ATOM 789 N N . ALA A 1 102 ? -12.829 -5.687 27.047 1.00 91.50 102 ALA A N 1
ATOM 790 C CA . ALA A 1 102 ? -11.792 -6.378 27.804 1.00 91.50 102 ALA A CA 1
ATOM 791 C C . ALA A 1 102 ? -10.730 -5.360 28.261 1.00 91.50 102 ALA A C 1
ATOM 793 O O . ALA A 1 102 ? -9.675 -5.242 27.624 1.00 91.50 102 ALA A O 1
ATOM 794 N N . PRO A 1 103 ? -11.007 -4.601 29.345 1.00 91.12 103 PRO A N 1
ATOM 795 C CA . PRO A 1 103 ? -10.174 -3.483 29.793 1.00 91.12 103 PRO A CA 1
ATOM 796 C C . PRO A 1 103 ? -8.721 -3.852 30.104 1.00 91.12 103 PRO A C 1
ATOM 798 O O . PRO A 1 103 ? -7.835 -3.012 29.997 1.00 91.12 103 PRO A O 1
ATOM 801 N N . GLN A 1 104 ? -8.444 -5.115 30.431 1.00 88.38 104 GLN A N 1
ATOM 802 C CA . GLN A 1 104 ? -7.086 -5.620 30.639 1.00 88.38 104 GLN A CA 1
ATOM 803 C C . GLN A 1 104 ? -6.197 -5.538 29.383 1.00 88.38 104 GLN A C 1
ATOM 805 O O . GLN A 1 104 ? -4.977 -5.637 29.489 1.00 88.38 104 GLN A O 1
ATOM 810 N N . PHE A 1 105 ? -6.791 -5.360 28.197 1.00 89.00 105 PHE A N 1
ATOM 811 C CA . PHE A 1 105 ? -6.079 -5.143 26.934 1.00 89.00 105 PHE A CA 1
ATOM 812 C C . PHE A 1 105 ? -6.134 -3.689 26.443 1.00 89.00 105 PHE A C 1
ATOM 814 O O . PHE A 1 105 ? -5.575 -3.389 25.373 1.00 89.00 105 PHE A O 1
ATOM 821 N N . ASP A 1 106 ? -6.774 -2.792 27.200 1.00 91.94 106 ASP A N 1
ATOM 822 C CA . ASP A 1 106 ? -6.712 -1.356 26.944 1.00 91.94 106 ASP A CA 1
ATOM 823 C C . ASP A 1 106 ? -5.263 -0.894 27.051 1.00 91.94 106 ASP A C 1
ATOM 825 O O . ASP A 1 106 ? -4.479 -1.382 27.871 1.00 91.94 106 ASP A O 1
ATOM 829 N N . TYR A 1 107 ? -4.875 0.031 26.181 1.00 90.50 107 TYR A N 1
ATOM 830 C CA . TYR A 1 107 ? -3.500 0.488 26.167 1.00 90.50 107 TYR A CA 1
ATOM 831 C C . TYR A 1 107 ? -3.366 1.887 25.575 1.00 90.50 107 TYR A C 1
ATOM 833 O O . TYR A 1 107 ? -3.910 2.195 24.512 1.00 90.50 107 TYR A O 1
ATOM 841 N N . ASP A 1 108 ? -2.589 2.720 26.261 1.00 92.44 108 ASP A N 1
ATOM 842 C CA . ASP A 1 108 ? -2.307 4.092 25.866 1.00 92.44 108 ASP A CA 1
ATOM 843 C C . ASP A 1 108 ? -1.036 4.166 25.004 1.00 92.44 108 ASP A C 1
ATOM 845 O O . ASP A 1 108 ? 0.081 4.074 25.517 1.00 92.44 108 ASP A O 1
ATOM 849 N N . PHE A 1 109 ? -1.199 4.327 23.688 1.00 92.06 109 PHE A N 1
ATOM 850 C CA . PHE A 1 109 ? -0.090 4.594 22.767 1.00 92.06 109 PHE A CA 1
ATOM 851 C C . PHE A 1 109 ? 0.090 6.094 22.484 1.00 92.06 109 PHE A C 1
ATOM 853 O O . PHE A 1 109 ? 0.950 6.455 21.683 1.00 92.06 109 PHE A O 1
ATOM 860 N N . THR A 1 110 ? -0.674 6.990 23.123 1.00 91.56 110 THR A N 1
ATOM 861 C CA . THR A 1 110 ? -0.732 8.415 22.738 1.00 91.56 110 THR A CA 1
ATOM 862 C C . THR A 1 110 ? 0.595 9.152 22.900 1.00 91.56 110 THR A C 1
ATOM 864 O O . THR A 1 110 ? 0.863 10.096 22.164 1.00 91.56 110 THR A O 1
ATOM 867 N N . LYS A 1 111 ? 1.437 8.706 23.837 1.00 90.50 111 LYS A N 1
ATOM 868 C CA . LYS A 1 111 ? 2.765 9.277 24.114 1.00 90.50 111 LYS A CA 1
ATOM 869 C C . LYS A 1 111 ? 3.920 8.380 23.667 1.00 90.50 111 LYS A C 1
ATOM 871 O O . LYS A 1 111 ? 5.054 8.610 24.077 1.00 90.50 111 LYS A O 1
ATOM 876 N N . LEU A 1 112 ? 3.635 7.326 22.904 1.00 90.38 112 LEU A N 1
ATOM 877 C CA . LEU A 1 112 ? 4.657 6.394 22.447 1.00 90.38 112 LEU A CA 1
ATOM 878 C C . LEU A 1 112 ? 5.178 6.774 21.070 1.00 90.38 112 LEU A C 1
ATOM 880 O O . LEU A 1 112 ? 4.430 7.207 20.196 1.00 90.38 112 LEU A O 1
ATOM 884 N N . THR A 1 113 ? 6.469 6.541 20.896 1.00 88.56 113 THR A N 1
ATOM 885 C CA . THR A 1 113 ? 7.173 6.546 19.622 1.00 88.56 113 THR A CA 1
ATOM 886 C C . THR A 1 113 ? 7.972 5.251 19.532 1.00 88.56 113 THR A C 1
ATOM 888 O O . THR A 1 113 ? 8.503 4.761 20.532 1.00 88.56 113 THR A O 1
ATOM 891 N N . ASP A 1 114 ? 8.014 4.656 18.345 1.00 87.25 114 ASP A N 1
ATOM 892 C CA . ASP A 1 114 ? 8.725 3.399 18.124 1.00 87.25 114 ASP A CA 1
ATOM 893 C C . ASP A 1 114 ? 10.139 3.707 17.639 1.00 87.25 114 ASP A C 1
ATOM 895 O O . ASP A 1 114 ? 10.318 4.329 16.597 1.00 87.25 114 ASP A O 1
ATOM 899 N N . SER A 1 115 ? 11.142 3.264 18.396 1.00 85.81 115 SER A N 1
ATOM 900 C CA . SER A 1 115 ? 12.556 3.270 17.991 1.00 85.81 115 SER A CA 1
ATOM 901 C C . SER A 1 115 ? 13.025 1.913 17.460 1.00 85.81 115 SER A C 1
ATOM 903 O O . SER A 1 115 ? 14.144 1.786 16.975 1.00 85.81 115 SER A O 1
ATOM 905 N N . GLU A 1 116 ? 12.184 0.887 17.581 1.00 88.19 116 GLU A N 1
ATOM 906 C CA . GLU A 1 116 ? 12.472 -0.498 17.215 1.00 88.19 116 GLU A CA 1
ATOM 907 C C . GLU A 1 116 ? 11.389 -1.035 16.277 1.00 88.19 116 GLU A C 1
ATOM 909 O O . GLU A 1 116 ? 10.283 -0.499 16.205 1.00 88.19 116 GLU A O 1
ATOM 914 N N . THR A 1 117 ? 11.690 -2.134 15.584 1.00 89.06 117 THR A N 1
ATOM 915 C CA . THR A 1 117 ? 10.698 -2.843 14.767 1.00 89.06 117 THR A CA 1
ATOM 916 C C . THR A 1 117 ? 9.968 -3.883 15.609 1.00 89.06 117 THR A C 1
ATOM 918 O O . THR A 1 117 ? 10.593 -4.715 16.266 1.00 89.06 117 THR A O 1
ATOM 921 N N . TYR A 1 118 ? 8.638 -3.861 15.556 1.00 90.56 118 TYR A N 1
ATOM 922 C CA . TYR A 1 118 ? 7.779 -4.809 16.257 1.00 90.56 118 TYR A CA 1
ATOM 923 C C . TYR A 1 118 ? 7.204 -5.837 15.288 1.00 90.56 118 TYR A C 1
ATOM 925 O O . TYR A 1 118 ? 6.976 -5.548 14.114 1.00 90.56 118 TYR A O 1
ATOM 933 N N . TRP A 1 119 ? 6.943 -7.036 15.800 1.00 90.06 119 TRP A N 1
ATOM 934 C CA . TRP A 1 119 ? 6.457 -8.170 15.024 1.00 90.06 119 TRP A CA 1
ATOM 935 C C . TRP A 1 119 ? 5.249 -8.818 15.694 1.00 90.06 119 TRP A C 1
ATOM 937 O O . TRP A 1 119 ? 5.213 -8.963 16.918 1.00 90.06 119 TRP A O 1
ATOM 947 N N . ARG A 1 120 ? 4.258 -9.226 14.899 1.00 90.38 120 ARG A N 1
ATOM 948 C CA . ARG A 1 120 ? 3.083 -9.998 15.329 1.00 90.38 120 ARG A CA 1
ATOM 949 C C . ARG A 1 120 ? 2.727 -11.023 14.259 1.00 90.38 120 ARG A C 1
ATOM 951 O O . ARG A 1 120 ? 2.635 -10.681 13.084 1.00 90.38 120 ARG A O 1
ATOM 958 N N . GLY A 1 121 ? 2.576 -12.285 14.653 1.00 89.50 121 GLY A N 1
ATOM 959 C CA . GLY A 1 121 ? 2.367 -13.405 13.729 1.00 89.50 121 GLY A CA 1
ATOM 960 C C . GLY A 1 121 ? 3.430 -13.521 12.635 1.00 89.50 121 GLY A C 1
ATOM 961 O O . GLY A 1 121 ? 3.101 -13.764 11.477 1.00 89.50 121 GLY A O 1
ATOM 962 N N . ARG A 1 122 ? 4.705 -13.322 13.004 1.00 88.12 122 ARG A N 1
ATOM 963 C CA . ARG A 1 122 ? 5.876 -13.281 12.098 1.00 88.12 122 ARG A CA 1
ATOM 964 C C . ARG A 1 122 ? 5.818 -12.194 11.014 1.00 88.12 122 ARG A C 1
ATOM 966 O O . ARG A 1 122 ? 6.545 -12.273 10.030 1.00 88.12 122 ARG A O 1
ATOM 973 N N . GLU A 1 123 ? 4.983 -11.175 11.193 1.00 87.69 123 GLU A N 1
ATOM 974 C CA . GLU A 1 123 ? 4.878 -10.034 10.282 1.00 87.69 123 GLU A CA 1
ATOM 975 C C . GLU A 1 123 ? 5.155 -8.728 11.005 1.00 87.69 123 GLU A C 1
ATOM 977 O O . GLU A 1 123 ? 4.914 -8.610 12.210 1.00 87.69 123 GLU A O 1
ATOM 982 N N . LYS A 1 124 ? 5.688 -7.754 10.262 1.00 88.38 124 LYS A N 1
ATOM 983 C CA . LYS A 1 124 ? 5.950 -6.419 10.791 1.00 88.38 124 LYS A CA 1
ATOM 984 C C . LYS A 1 124 ? 4.639 -5.837 11.317 1.00 88.38 124 LYS A C 1
ATOM 986 O O . LYS A 1 124 ? 3.624 -5.832 10.625 1.00 88.38 124 LYS A O 1
ATOM 991 N N . TYR A 1 125 ? 4.679 -5.360 12.549 1.00 90.12 125 TYR A N 1
ATOM 992 C CA . TYR A 1 125 ? 3.557 -4.768 13.252 1.00 90.12 125 TYR A CA 1
ATOM 993 C C . TYR A 1 125 ? 3.872 -3.313 13.555 1.00 90.12 125 TYR A C 1
ATOM 995 O O . TYR A 1 125 ? 4.733 -3.004 14.375 1.00 90.12 125 TYR A O 1
ATOM 1003 N N . GLU A 1 126 ? 3.143 -2.416 12.908 1.00 88.62 126 GLU A N 1
ATOM 1004 C CA . GLU A 1 126 ? 3.186 -0.998 13.231 1.00 88.62 126 GLU A CA 1
ATOM 1005 C C . GLU A 1 126 ? 2.281 -0.758 14.427 1.00 88.62 126 GLU A C 1
ATOM 1007 O O . GLU A 1 126 ? 1.055 -0.849 14.318 1.00 88.62 126 GLU A O 1
ATOM 1012 N N . ARG A 1 127 ? 2.880 -0.503 15.596 1.00 90.00 127 ARG A N 1
ATOM 1013 C CA . ARG A 1 127 ? 2.096 -0.160 16.782 1.00 90.00 127 ARG A CA 1
ATOM 1014 C C . ARG A 1 127 ? 1.338 1.136 16.498 1.00 90.00 127 ARG A C 1
ATOM 1016 O O . ARG A 1 127 ? 1.892 2.027 15.856 1.00 90.00 127 ARG A O 1
ATOM 1023 N N . PRO A 1 128 ? 0.093 1.278 16.980 1.00 91.00 128 PRO A N 1
ATOM 1024 C CA . PRO A 1 128 ? -0.728 2.450 16.706 1.00 91.00 128 PRO A CA 1
ATOM 1025 C C . PRO A 1 128 ? -0.275 3.641 17.572 1.00 91.00 128 PRO A C 1
ATOM 1027 O O . PRO A 1 128 ? -1.025 4.152 18.398 1.00 91.00 128 PRO A O 1
ATOM 1030 N N . CYS A 1 129 ? 0.979 4.064 17.429 1.00 91.38 129 CYS A N 1
ATOM 1031 C CA . CYS A 1 129 ? 1.571 5.179 18.160 1.00 91.38 129 CYS A CA 1
ATOM 1032 C C . CYS A 1 129 ? 0.797 6.472 17.890 1.00 91.38 129 CYS A C 1
ATOM 1034 O O . CYS A 1 129 ? 0.405 6.756 16.761 1.00 91.38 129 CYS A O 1
ATOM 1036 N N . GLY A 1 130 ? 0.501 7.215 18.956 1.00 91.88 130 GLY A N 1
ATOM 1037 C CA . GLY A 1 130 ? -0.429 8.346 18.927 1.00 91.88 130 GLY A CA 1
ATOM 1038 C C . GLY A 1 130 ? -1.899 7.986 19.194 1.00 91.88 130 GLY A C 1
ATOM 1039 O O . GLY A 1 130 ? -2.713 8.896 19.343 1.00 91.88 130 GLY A O 1
ATOM 1040 N N . TRP A 1 131 ? -2.259 6.702 19.322 1.00 92.62 131 TRP A N 1
ATOM 1041 C CA . TRP A 1 131 ? -3.647 6.265 19.535 1.00 92.62 131 TRP A CA 1
ATOM 1042 C C . TRP A 1 131 ? -3.908 5.743 20.948 1.00 92.62 131 TRP A C 1
ATOM 1044 O O . TRP A 1 131 ? -3.011 5.308 21.663 1.00 92.62 131 TRP A O 1
ATOM 1054 N N . TYR A 1 132 ? -5.174 5.739 21.353 1.00 93.50 132 TYR A N 1
ATOM 1055 C CA . TYR A 1 132 ? -5.620 5.021 22.543 1.00 93.50 132 TYR A CA 1
ATOM 1056 C C . TYR A 1 132 ? -6.415 3.794 22.107 1.00 93.50 132 TYR A C 1
ATOM 1058 O O . TYR A 1 132 ? -7.346 3.918 21.311 1.00 93.50 132 TYR A O 1
ATOM 1066 N N . ARG A 1 133 ? -6.048 2.611 22.603 1.00 93.25 133 ARG A N 1
ATOM 1067 C CA . ARG A 1 133 ? -6.703 1.354 22.232 1.00 93.25 133 ARG A CA 1
ATOM 1068 C C . ARG A 1 133 ? -7.646 0.898 23.335 1.00 93.25 133 ARG A C 1
ATOM 1070 O O . ARG A 1 133 ? -7.221 0.771 24.480 1.00 93.25 133 ARG A O 1
ATOM 1077 N N . PHE A 1 134 ? -8.871 0.556 22.946 1.00 93.56 134 PHE A N 1
ATOM 1078 C CA . PHE A 1 134 ? -9.826 -0.166 23.783 1.00 93.56 134 PHE A CA 1
ATOM 1079 C C . PHE A 1 134 ? -9.884 -1.643 23.367 1.00 93.56 134 PHE A C 1
ATOM 1081 O O . PHE A 1 134 ? -10.013 -1.953 22.182 1.00 93.56 134 PHE A O 1
ATOM 1088 N N . GLY A 1 135 ? -9.744 -2.552 24.328 1.00 91.81 135 GLY A N 1
ATOM 1089 C CA . GLY A 1 135 ? -9.827 -3.994 24.137 1.00 91.81 135 GLY A CA 1
ATOM 1090 C C . GLY A 1 135 ? -11.273 -4.467 24.026 1.00 91.81 135 GLY A C 1
ATOM 1091 O O . GLY A 1 135 ? -12.129 -4.065 24.812 1.00 91.81 135 GLY A O 1
ATOM 1092 N N . LEU A 1 136 ? -11.539 -5.353 23.068 1.00 92.12 136 LEU A N 1
ATOM 1093 C CA . LEU A 1 136 ? -12.832 -6.018 22.897 1.00 92.12 136 LEU A CA 1
ATOM 1094 C C . LEU A 1 136 ? -12.758 -7.453 23.432 1.00 92.12 136 LEU A C 1
ATOM 1096 O O . LEU A 1 136 ? -11.727 -8.115 23.286 1.00 92.12 136 LEU A O 1
ATOM 1100 N N . LYS A 1 137 ? -13.838 -7.949 24.043 1.00 91.31 137 LYS A N 1
ATOM 1101 C CA . LYS A 1 137 ? -13.873 -9.269 24.689 1.00 91.31 137 LYS A CA 1
ATOM 1102 C C . LYS A 1 137 ? -14.046 -10.384 23.662 1.00 91.31 137 LYS A C 1
ATOM 1104 O O . LYS A 1 137 ? -15.146 -10.800 23.320 1.00 91.31 137 LYS A O 1
ATOM 1109 N N . VAL A 1 138 ? -12.915 -10.851 23.147 1.00 87.50 138 VAL A N 1
ATOM 1110 C CA . VAL A 1 138 ? -12.830 -11.905 22.120 1.00 87.50 138 VAL A CA 1
ATOM 1111 C C . VAL A 1 138 ? -12.136 -13.176 22.618 1.00 87.50 138 VAL A C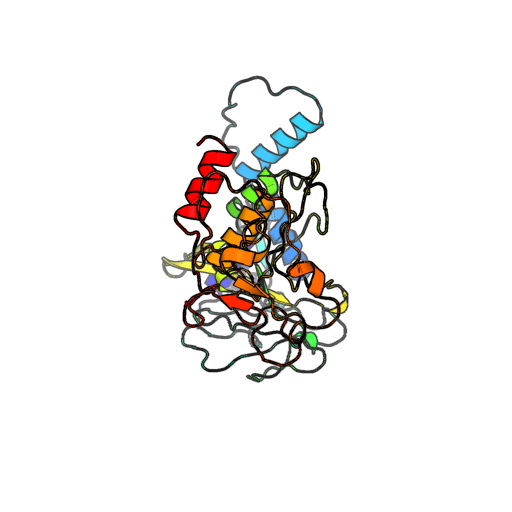 1
ATOM 1113 O O . VAL A 1 138 ? -11.841 -14.060 21.816 1.00 87.50 138 VAL A O 1
ATOM 1116 N N . LEU A 1 139 ? -11.849 -13.250 23.923 1.00 84.50 139 LEU A N 1
ATOM 1117 C CA . LEU A 1 139 ? -11.246 -14.421 24.560 1.00 84.50 139 LEU A CA 1
ATOM 1118 C C . LEU A 1 139 ? -12.128 -15.656 24.369 1.00 84.50 139 LEU A C 1
ATOM 1120 O O . LEU A 1 139 ? -13.351 -15.547 24.312 1.00 84.50 139 LEU A O 1
ATOM 1124 N N . ASP A 1 140 ? -11.477 -16.810 24.243 1.00 82.44 140 ASP A N 1
ATOM 1125 C CA . ASP A 1 140 ? -12.107 -18.136 24.165 1.00 82.44 140 ASP A CA 1
ATOM 1126 C C . ASP A 1 140 ? -13.053 -18.314 22.964 1.00 82.44 140 ASP A C 1
ATOM 1128 O O . ASP A 1 140 ? -13.817 -19.272 22.876 1.00 82.44 140 ASP A O 1
ATOM 1132 N N . LYS A 1 141 ? -12.962 -17.407 21.981 1.00 72.50 141 LYS A N 1
ATOM 1133 C CA . LYS A 1 141 ? -13.677 -17.501 20.703 1.00 72.50 141 LYS A CA 1
ATOM 1134 C C . LYS A 1 141 ? -13.129 -18.615 19.802 1.00 72.50 141 LYS A C 1
ATOM 1136 O O . LYS A 1 141 ? -13.859 -19.137 18.964 1.00 72.50 141 LYS A O 1
ATOM 1141 N N . TYR A 1 142 ? -11.850 -18.948 19.955 1.00 72.69 142 TYR A N 1
ATOM 1142 C CA . TYR A 1 142 ? -11.154 -20.012 19.232 1.00 72.69 142 TYR A CA 1
ATOM 1143 C C . TYR A 1 142 ? -10.422 -20.916 20.232 1.00 72.69 142 TYR A C 1
ATOM 1145 O O . TYR A 1 142 ? -10.339 -20.592 21.416 1.00 72.69 142 TYR A O 1
ATOM 1153 N N . CYS A 1 143 ? -9.886 -22.049 19.768 1.00 73.56 143 CYS A N 1
ATOM 1154 C CA . CYS A 1 143 ? -9.108 -22.948 20.619 1.00 73.56 143 CYS A CA 1
ATOM 1155 C C . CYS A 1 143 ? -7.853 -22.234 21.156 1.00 73.56 143 CYS A C 1
ATOM 1157 O O . CYS A 1 143 ? -6.877 -22.035 20.431 1.00 73.56 143 CYS A O 1
ATOM 1159 N N . GLY A 1 144 ? -7.889 -21.854 22.435 1.00 84.12 144 GLY A N 1
ATOM 1160 C CA . GLY A 1 144 ? -6.834 -21.089 23.095 1.00 84.12 144 GLY A CA 1
ATOM 1161 C C . GLY A 1 144 ? -6.785 -19.609 22.687 1.00 84.12 144 GLY A C 1
ATOM 1162 O O . GLY A 1 144 ? -7.476 -19.148 21.780 1.00 84.12 144 GLY A O 1
ATOM 1163 N N . ASN A 1 145 ? -5.926 -18.848 23.372 1.00 87.38 145 ASN A N 1
ATOM 1164 C CA . ASN A 1 145 ? -5.803 -17.392 23.203 1.00 87.38 145 ASN A CA 1
ATOM 1165 C C . ASN A 1 145 ? -4.419 -16.942 22.698 1.00 87.38 145 ASN A C 1
ATOM 1167 O O . ASN A 1 145 ? -4.167 -15.746 22.585 1.00 87.38 145 ASN A O 1
ATOM 1171 N N . THR A 1 146 ? -3.529 -17.877 22.345 1.00 87.38 146 THR A N 1
ATOM 1172 C CA . THR A 1 146 ? -2.164 -17.588 21.858 1.00 87.38 146 THR A CA 1
ATOM 1173 C C . THR A 1 146 ? -2.150 -16.681 20.624 1.00 87.38 146 THR A C 1
ATOM 1175 O O . THR A 1 146 ? -1.241 -15.874 20.447 1.00 87.38 146 THR A O 1
ATOM 1178 N N . TRP A 1 147 ? -3.199 -16.745 19.801 1.00 87.88 147 TRP A N 1
ATOM 1179 C CA . TRP A 1 147 ? -3.384 -15.900 18.622 1.00 87.88 147 TRP A CA 1
ATOM 1180 C C . TRP A 1 147 ? -3.453 -14.395 18.932 1.00 87.88 147 TRP A C 1
ATOM 1182 O O . TRP A 1 147 ? -3.138 -13.573 18.067 1.00 87.88 147 TRP A O 1
ATOM 1192 N N . LEU A 1 148 ? -3.819 -14.008 20.161 1.00 87.50 148 LEU A N 1
ATOM 1193 C CA . LEU A 1 148 ? -3.794 -12.611 20.605 1.00 87.50 148 LEU A CA 1
ATOM 1194 C C . LEU A 1 148 ? -2.369 -12.080 20.808 1.00 87.50 148 LEU A C 1
ATOM 1196 O O . LEU A 1 148 ? -2.176 -10.857 20.742 1.00 87.50 148 LEU A O 1
ATOM 1200 N N . GLY A 1 149 ? -1.402 -12.985 20.977 1.00 83.12 149 GLY A N 1
ATOM 1201 C CA . GLY A 1 149 ? -0.011 -12.691 21.283 1.00 83.12 149 GLY A CA 1
ATOM 1202 C C . GLY A 1 149 ? 0.299 -12.740 22.773 1.00 83.12 149 GLY A C 1
ATOM 1203 O O . GLY A 1 149 ? -0.544 -13.092 23.600 1.00 83.12 149 GLY A O 1
ATOM 1204 N N . THR A 1 150 ? 1.523 -12.358 23.131 1.00 69.62 150 THR A N 1
ATOM 1205 C CA . THR A 1 150 ? 1.903 -12.212 24.540 1.00 69.62 150 THR A CA 1
ATOM 1206 C C . THR A 1 150 ? 1.395 -10.887 25.110 1.00 69.62 150 THR A C 1
ATOM 1208 O O . THR A 1 150 ? 1.282 -9.873 24.417 1.00 69.62 150 THR A O 1
ATOM 1211 N N . THR A 1 151 ? 1.118 -10.881 26.413 1.00 61.44 151 THR A N 1
ATOM 1212 C CA . THR A 1 151 ? 0.779 -9.676 27.187 1.00 61.44 151 THR A CA 1
ATOM 1213 C C . THR A 1 151 ? 1.962 -8.713 27.326 1.00 61.44 151 THR A C 1
ATOM 1215 O O . THR A 1 151 ? 1.766 -7.536 27.627 1.00 61.44 151 THR A O 1
ATOM 1218 N N . TYR A 1 152 ? 3.191 -9.186 27.095 1.00 57.72 152 TYR A N 1
ATOM 1219 C CA . TYR A 1 152 ? 4.418 -8.418 27.291 1.00 57.72 152 TYR A CA 1
ATOM 1220 C C . TYR A 1 152 ? 4.868 -7.705 26.009 1.00 57.72 152 TYR A C 1
ATOM 1222 O O . TYR A 1 152 ? 4.632 -8.162 24.889 1.00 57.72 152 TYR A O 1
ATOM 1230 N N . ARG A 1 153 ? 5.543 -6.559 26.171 1.00 60.88 153 ARG A N 1
ATOM 1231 C CA . ARG A 1 153 ? 6.094 -5.733 25.081 1.00 60.88 153 ARG A CA 1
ATOM 1232 C C . ARG A 1 153 ? 7.309 -6.406 24.426 1.00 60.88 153 ARG A C 1
ATOM 1234 O O . ARG A 1 153 ? 8.411 -5.880 24.469 1.00 60.88 153 ARG A O 1
ATOM 1241 N N . SER A 1 154 ? 7.109 -7.572 23.825 1.00 70.75 154 SER A N 1
ATOM 1242 C CA . SER A 1 154 ? 8.109 -8.198 22.969 1.00 70.75 154 SER A CA 1
ATOM 1243 C C . SER A 1 154 ? 8.103 -7.518 21.601 1.00 70.75 154 SER A C 1
ATOM 1245 O O . SER A 1 154 ? 7.039 -7.338 20.986 1.00 70.75 154 SER A O 1
ATOM 1247 N N . THR A 1 155 ? 9.293 -7.150 21.130 1.00 81.00 155 THR A N 1
ATOM 1248 C CA . THR A 1 155 ? 9.534 -6.796 19.726 1.00 81.00 155 THR A CA 1
ATOM 1249 C C . THR A 1 155 ? 9.331 -8.015 18.832 1.00 81.00 155 THR A C 1
ATOM 1251 O O . THR A 1 155 ? 8.855 -7.870 17.715 1.00 81.00 155 THR A O 1
ATOM 1254 N N . GLN A 1 156 ? 9.584 -9.219 19.349 1.00 85.38 156 GLN A N 1
ATOM 1255 C CA . GLN A 1 156 ? 9.462 -10.486 18.633 1.00 85.38 156 GLN A CA 1
ATOM 1256 C C . GLN A 1 156 ? 8.051 -11.073 18.694 1.00 85.38 156 GLN A C 1
ATOM 1258 O O . GLN A 1 156 ? 7.332 -10.904 19.684 1.00 85.38 156 GLN A O 1
ATOM 1263 N N . SER A 1 157 ? 7.703 -11.823 17.650 1.00 85.75 157 SER A N 1
ATOM 1264 C CA . SER A 1 157 ? 6.470 -12.606 17.585 1.00 85.75 157 SER A CA 1
ATOM 1265 C C . SER A 1 157 ? 6.591 -13.914 18.377 1.00 85.75 157 SER A C 1
ATOM 1267 O O . SER A 1 157 ? 7.685 -14.464 18.498 1.00 85.75 157 SER A O 1
ATOM 1269 N N . CYS A 1 158 ? 5.473 -14.436 18.889 1.00 86.75 158 CYS A N 1
ATOM 1270 C CA . CYS A 1 158 ? 5.430 -15.747 19.547 1.00 86.75 158 CYS A CA 1
ATOM 1271 C C . CYS A 1 158 ? 4.765 -16.829 18.668 1.00 86.75 158 CYS A C 1
ATOM 1273 O O . CYS A 1 158 ? 3.929 -16.511 17.815 1.00 86.75 158 CYS A O 1
ATOM 1275 N N . PRO A 1 159 ? 5.123 -18.120 18.831 1.00 87.81 159 PRO A N 1
ATOM 1276 C CA . PRO A 1 159 ? 4.483 -19.207 18.092 1.00 87.81 159 PRO A CA 1
ATOM 1277 C C . PRO A 1 159 ? 2.959 -19.215 18.279 1.00 87.81 159 PRO A C 1
ATOM 1279 O O . PRO A 1 159 ? 2.477 -19.165 19.404 1.00 87.81 159 PRO A O 1
ATOM 1282 N N . GLY A 1 160 ? 2.204 -19.293 17.179 1.00 86.88 160 GLY A N 1
ATOM 1283 C CA . GLY A 1 160 ? 0.733 -19.314 17.192 1.00 86.88 160 GLY A CA 1
ATOM 1284 C C . GLY A 1 160 ? 0.059 -17.936 17.208 1.00 86.88 160 GLY A C 1
ATOM 1285 O O . GLY A 1 160 ? -1.159 -17.862 17.069 1.00 86.88 160 GLY A O 1
ATOM 1286 N N . GLU A 1 161 ? 0.824 -16.850 17.326 1.00 91.12 161 GLU A N 1
ATOM 1287 C CA . GLU A 1 161 ? 0.312 -15.480 17.241 1.00 91.12 161 GLU A CA 1
ATOM 1288 C C . GLU A 1 161 ? -0.175 -15.130 15.833 1.00 91.12 161 GLU A C 1
ATOM 1290 O O . GLU A 1 161 ? 0.409 -15.553 14.833 1.00 91.12 161 GLU A O 1
ATOM 1295 N N . TRP A 1 162 ? -1.233 -14.325 15.743 1.00 90.94 162 TRP A N 1
ATOM 1296 C CA . TRP A 1 162 ? -1.781 -13.886 14.462 1.00 90.94 162 TRP A CA 1
ATOM 1297 C C . TRP A 1 162 ? -1.304 -12.475 14.090 1.00 90.94 162 TRP A C 1
ATOM 1299 O O . TRP A 1 162 ? -1.196 -11.613 14.971 1.00 90.94 162 TRP A O 1
ATOM 1309 N N . PRO A 1 163 ? -1.056 -12.202 12.792 1.00 91.56 163 PRO A N 1
ATOM 1310 C CA . PRO A 1 163 ? -0.779 -10.857 12.302 1.00 91.56 163 PRO A CA 1
ATOM 1311 C C . PRO A 1 163 ? -1.891 -9.859 12.627 1.00 91.56 163 PRO A C 1
ATOM 1313 O O . PRO A 1 163 ? -3.051 -10.223 12.849 1.00 91.56 163 PRO A O 1
ATOM 1316 N N . VAL A 1 164 ? -1.529 -8.578 12.619 1.00 91.88 164 VAL A N 1
ATOM 1317 C CA . VAL A 1 164 ? -2.437 -7.460 12.896 1.00 91.88 164 VAL A CA 1
ATOM 1318 C C . VAL A 1 164 ? -2.776 -6.726 11.605 1.00 91.88 164 VAL A C 1
ATOM 1320 O O . VAL A 1 164 ? -1.921 -6.559 10.740 1.00 91.88 164 VAL A O 1
ATOM 1323 N N . SER A 1 165 ? -4.017 -6.265 11.494 1.00 88.19 165 SER A N 1
ATOM 1324 C CA . SER A 1 165 ? -4.435 -5.333 10.448 1.00 88.19 165 SER A CA 1
ATOM 1325 C C . SER A 1 165 ? -5.393 -4.284 10.998 1.00 88.19 165 SER A C 1
ATOM 1327 O O . SER A 1 165 ? -5.955 -4.436 12.083 1.00 88.19 165 SER A O 1
ATOM 1329 N N . TYR A 1 166 ? -5.592 -3.219 10.236 1.00 88.75 166 TYR A N 1
ATOM 1330 C CA . TYR A 1 166 ? -6.400 -2.065 10.584 1.00 88.75 166 TYR A CA 1
ATOM 1331 C C . TYR A 1 166 ? -7.469 -1.834 9.523 1.00 88.75 166 TYR A C 1
ATOM 1333 O O . TYR A 1 166 ? -7.200 -1.891 8.322 1.00 88.75 166 TYR A O 1
ATOM 1341 N N . HIS A 1 167 ? -8.692 -1.575 9.970 1.00 83.06 167 HIS A N 1
ATOM 1342 C CA . HIS A 1 167 ? -9.829 -1.231 9.128 1.00 83.06 167 HIS A CA 1
ATOM 1343 C C . HIS A 1 167 ? -10.357 0.147 9.529 1.00 83.06 167 HIS A C 1
ATOM 1345 O O . HIS A 1 167 ? -10.797 0.342 10.664 1.00 83.06 167 HIS A O 1
ATOM 1351 N N . GLY A 1 168 ? -10.289 1.104 8.602 1.00 65.00 168 GLY A N 1
ATOM 1352 C CA . GLY A 1 168 ? -10.731 2.479 8.839 1.00 65.00 168 GLY A CA 1
ATOM 1353 C C . GLY A 1 168 ? -12.067 2.848 8.192 1.00 65.00 168 GLY A C 1
ATOM 1354 O O . GLY A 1 168 ? -12.655 3.847 8.579 1.00 65.00 168 GLY A O 1
ATOM 1355 N N . THR A 1 169 ? -12.553 2.088 7.211 1.00 59.31 169 THR A N 1
ATOM 1356 C CA . THR A 1 169 ? -13.328 2.654 6.097 1.00 59.31 169 THR A CA 1
ATOM 1357 C C . THR A 1 169 ? -14.685 3.291 6.406 1.00 59.31 169 THR A C 1
ATOM 1359 O O . THR A 1 169 ? -15.490 2.805 7.195 1.00 59.31 169 THR A O 1
ATOM 1362 N N . SER A 1 170 ? -14.935 4.413 5.718 1.00 49.28 170 SER A N 1
ATOM 1363 C CA . SER A 1 170 ? -16.220 5.106 5.595 1.00 49.28 170 SER A CA 1
ATOM 1364 C C . SER A 1 170 ? -16.795 4.958 4.178 1.00 49.28 170 SER A C 1
ATOM 1366 O O . SER A 1 170 ? -16.056 4.694 3.227 1.00 49.28 170 SER A O 1
ATOM 1368 N N . LYS A 1 171 ? -18.106 5.202 4.019 1.00 40.78 171 LYS A N 1
ATOM 1369 C CA . LYS A 1 171 ? -18.851 5.083 2.753 1.00 40.78 171 LYS A CA 1
ATOM 1370 C C . LYS A 1 171 ? -18.141 5.683 1.535 1.00 40.78 171 LYS A C 1
ATOM 1372 O O . LYS A 1 171 ? -18.185 5.065 0.493 1.00 40.78 171 LYS A O 1
ATOM 1377 N N . LYS A 1 172 ? -17.439 6.817 1.638 1.00 43.03 172 LYS A N 1
ATOM 1378 C CA . LYS A 1 172 ? -16.757 7.448 0.487 1.00 43.03 172 LYS A CA 1
ATOM 1379 C C . LYS A 1 172 ? -15.607 6.604 -0.089 1.00 43.03 172 LYS A C 1
ATOM 1381 O O . LYS A 1 172 ? -15.367 6.625 -1.290 1.00 43.03 172 LYS A O 1
ATOM 1386 N N . GLY A 1 173 ? -14.921 5.832 0.758 1.00 46.66 173 GLY A N 1
ATOM 1387 C CA . GLY A 1 173 ? -13.926 4.846 0.318 1.00 46.66 173 GLY A CA 1
ATOM 1388 C C . GLY A 1 173 ? -14.582 3.599 -0.277 1.00 46.66 173 GLY A C 1
ATOM 1389 O O . GLY A 1 173 ? -14.103 3.058 -1.268 1.00 46.66 173 GLY A O 1
ATOM 1390 N N . ALA A 1 174 ? -15.729 3.194 0.273 1.00 42.19 174 ALA A N 1
ATOM 1391 C CA . ALA A 1 174 ? -16.556 2.140 -0.304 1.00 42.19 174 ALA A CA 1
ATOM 1392 C C . ALA A 1 174 ? -17.240 2.578 -1.615 1.00 42.19 174 ALA A C 1
ATOM 1394 O O . ALA A 1 174 ? -17.407 1.756 -2.494 1.00 42.19 174 ALA A O 1
ATOM 1395 N N . GLU A 1 175 ? -17.582 3.855 -1.802 1.00 40.53 175 GLU A N 1
ATOM 1396 C CA . GLU A 1 175 ? -18.200 4.426 -3.008 1.00 40.53 175 GLU A CA 1
ATOM 1397 C C . GLU A 1 175 ? -17.275 4.361 -4.223 1.00 40.53 175 GLU A C 1
ATOM 1399 O O . GLU A 1 175 ? -17.776 4.169 -5.321 1.00 40.53 175 GLU A O 1
ATOM 1404 N N . GLY A 1 176 ? -15.951 4.454 -4.047 1.00 48.66 176 GLY A N 1
ATOM 1405 C CA . GLY A 1 176 ? -14.996 4.146 -5.119 1.00 48.66 176 GLY A CA 1
ATOM 1406 C C . GLY A 1 176 ? -15.030 2.662 -5.502 1.00 48.66 176 GLY A C 1
ATOM 1407 O O . GLY A 1 176 ? -15.132 2.324 -6.672 1.00 48.66 176 GLY A O 1
ATOM 1408 N N . ILE A 1 177 ? -15.069 1.777 -4.501 1.00 42.53 177 ILE A N 1
ATOM 1409 C CA . ILE A 1 177 ? -15.130 0.311 -4.674 1.00 42.53 177 ILE A CA 1
ATOM 1410 C C . ILE A 1 177 ? -16.482 -0.144 -5.280 1.00 42.53 177 ILE A C 1
ATOM 1412 O O . ILE A 1 177 ? -16.548 -1.089 -6.064 1.00 42.53 177 ILE A O 1
ATOM 1416 N N . ILE A 1 178 ? -17.571 0.537 -4.916 1.00 37.53 178 ILE A N 1
ATOM 1417 C CA . ILE A 1 178 ? -18.959 0.295 -5.342 1.00 37.53 178 ILE A CA 1
ATOM 1418 C C . ILE A 1 178 ? -19.264 0.988 -6.677 1.00 37.53 178 ILE A C 1
ATOM 1420 O O . ILE A 1 178 ? -20.081 0.481 -7.442 1.00 37.53 178 ILE A O 1
ATOM 1424 N N . GLY A 1 179 ? -18.641 2.136 -6.961 1.00 43.59 179 GLY A N 1
ATOM 1425 C CA . GLY A 1 179 ? -18.752 2.865 -8.229 1.00 43.59 179 GLY A CA 1
ATOM 1426 C C . GLY A 1 179 ? -18.238 2.044 -9.410 1.00 43.59 179 GLY A C 1
ATOM 1427 O O . GLY A 1 179 ? -18.826 2.087 -10.486 1.00 43.59 179 GLY A O 1
ATOM 1428 N N . ASP A 1 180 ? -17.261 1.175 -9.148 1.00 44.47 180 ASP A N 1
ATOM 1429 C CA . ASP A 1 180 ? -16.807 0.122 -10.059 1.00 44.47 180 ASP A CA 1
ATOM 1430 C C . ASP A 1 180 ? -17.688 -1.144 -9.992 1.00 44.47 180 ASP A C 1
ATOM 1432 O O . ASP A 1 180 ? -17.298 -2.221 -10.430 1.00 44.47 180 ASP A O 1
ATOM 1436 N N . HIS A 1 181 ? -18.906 -1.038 -9.450 1.00 35.94 181 HIS A N 1
ATOM 1437 C CA . HIS A 1 181 ? -19.942 -2.073 -9.346 1.00 35.94 181 HIS A CA 1
ATOM 1438 C C . HIS A 1 181 ? -19.589 -3.328 -8.541 1.00 35.94 181 HIS A C 1
ATOM 1440 O O . HIS A 1 181 ? -20.257 -4.348 -8.719 1.00 35.94 181 HIS A O 1
ATOM 1446 N N . TYR A 1 182 ? -18.520 -3.330 -7.731 1.00 39.66 182 TYR A N 1
ATOM 1447 C CA . TYR A 1 182 ? -17.862 -4.592 -7.352 1.00 39.66 182 TYR A CA 1
ATOM 1448 C C . TYR A 1 182 ? -17.628 -5.502 -8.568 1.00 39.66 182 TYR A C 1
ATOM 1450 O O . TYR A 1 182 ? -17.472 -6.713 -8.400 1.00 39.66 182 TYR A O 1
ATOM 1458 N N . LYS A 1 183 ? -17.648 -4.944 -9.792 1.00 39.66 183 LYS A N 1
ATOM 1459 C CA . LYS A 1 183 ? -17.325 -5.681 -10.988 1.00 39.66 183 LYS A CA 1
ATOM 1460 C C . LYS A 1 183 ? -15.849 -5.889 -10.847 1.00 39.66 183 LYS A C 1
ATOM 1462 O O . LYS A 1 183 ? -15.072 -4.938 -10.942 1.00 39.66 183 LYS A O 1
ATOM 1467 N N . PRO A 1 184 ? -15.433 -7.113 -10.587 1.00 41.47 184 PRO A N 1
ATOM 1468 C CA . PRO A 1 184 ? -14.048 -7.349 -10.828 1.00 41.47 184 PRO A CA 1
ATOM 1469 C C . PRO A 1 184 ? -13.686 -7.006 -12.267 1.00 41.47 184 PRO A C 1
ATOM 1471 O O . PRO A 1 184 ? -14.444 -7.284 -13.200 1.00 41.47 184 PRO A O 1
ATOM 1474 N N . GLY A 1 185 ? -12.486 -6.475 -12.463 1.00 37.78 185 GLY A N 1
ATOM 1475 C CA . GLY A 1 185 ? -11.869 -6.595 -13.774 1.00 37.78 185 GLY A CA 1
ATOM 1476 C C . GLY A 1 185 ? -11.858 -8.068 -14.199 1.00 37.78 185 GLY A C 1
ATOM 1477 O O . GLY A 1 185 ? -11.915 -8.973 -13.364 1.00 37.78 185 GLY A O 1
ATOM 1478 N N . SER A 1 186 ? -11.730 -8.331 -15.493 1.00 40.84 186 SER A N 1
ATOM 1479 C CA . SER A 1 186 ? -11.673 -9.685 -16.067 1.00 40.84 186 SER A CA 1
ATOM 1480 C C . SER A 1 186 ? -10.539 -10.590 -15.529 1.00 40.84 186 SER A C 1
ATOM 1482 O O . SER A 1 186 ? -10.366 -11.694 -16.029 1.00 40.84 186 SER A O 1
ATOM 1484 N N . GLY A 1 187 ? -9.775 -10.152 -14.521 1.00 42.47 187 GLY A N 1
ATOM 1485 C CA . GLY A 1 187 ? -8.766 -10.914 -13.782 1.00 42.47 187 GLY A CA 1
ATOM 1486 C C . GLY A 1 187 ? -9.051 -11.042 -12.277 1.00 42.47 187 GLY A C 1
ATOM 1487 O O . GLY A 1 187 ? -8.160 -10.777 -11.477 1.00 42.47 187 GLY A O 1
ATOM 1488 N N . GLN A 1 188 ? -10.268 -11.417 -11.857 1.00 37.16 188 GLN A N 1
ATOM 1489 C CA . GLN A 1 188 ? -10.583 -11.635 -10.431 1.00 37.16 188 GLN A CA 1
ATOM 1490 C C . GLN A 1 188 ? -9.577 -12.498 -9.691 1.00 37.16 188 GLN A C 1
ATOM 1492 O O . GLN A 1 188 ? -9.501 -13.697 -9.936 1.00 37.16 188 GLN A O 1
ATOM 1497 N N . VAL A 1 189 ? -8.977 -11.935 -8.645 1.00 38.91 189 VAL A N 1
ATOM 1498 C CA . VAL A 1 189 ? -8.434 -12.743 -7.548 1.00 38.91 189 VAL A CA 1
ATOM 1499 C C . VAL A 1 189 ? -9.292 -12.622 -6.274 1.00 38.91 189 VAL A C 1
ATOM 1501 O O . VAL A 1 189 ? -9.369 -13.587 -5.516 1.00 38.91 189 VAL A O 1
ATOM 1504 N N . TYR A 1 190 ? -10.020 -11.513 -6.045 1.00 41.78 190 TYR A N 1
ATOM 1505 C CA . TYR A 1 190 ? -10.793 -11.316 -4.803 1.00 41.78 190 TYR A CA 1
ATOM 1506 C C . TYR A 1 190 ? -12.132 -10.584 -5.005 1.00 41.78 190 TYR A C 1
ATOM 1508 O O . TYR A 1 190 ? -12.191 -9.569 -5.693 1.00 41.78 190 TYR A O 1
ATOM 1516 N N . GLY A 1 191 ? -13.205 -11.125 -4.410 1.00 38.00 191 GLY A N 1
ATOM 1517 C CA . GLY A 1 191 ? -14.584 -10.608 -4.457 1.00 38.00 191 GLY A CA 1
ATOM 1518 C C . GLY A 1 191 ? -14.972 -9.707 -3.268 1.00 38.00 191 GLY A C 1
ATOM 1519 O O . GLY A 1 191 ? -14.121 -9.039 -2.688 1.00 38.00 191 GLY A O 1
ATOM 1520 N N . ARG A 1 192 ? -16.265 -9.691 -2.894 1.00 40.47 192 ARG A N 1
ATOM 1521 C CA . ARG A 1 192 ? -16.835 -8.923 -1.759 1.00 40.47 192 ARG A CA 1
ATOM 1522 C C . ARG A 1 192 ? -16.108 -9.257 -0.443 1.00 40.47 192 ARG A C 1
ATOM 1524 O O . ARG A 1 192 ? -16.069 -10.420 -0.053 1.00 40.47 192 ARG A O 1
ATOM 1531 N N . GLY A 1 193 ? -15.575 -8.253 0.261 1.00 48.47 193 GLY A N 1
ATOM 1532 C CA . GLY A 1 193 ? -14.826 -8.469 1.506 1.00 48.47 193 GLY A CA 1
ATOM 1533 C C . GLY A 1 193 ? -14.589 -7.205 2.338 1.00 48.47 193 GLY A C 1
ATOM 1534 O O . GLY A 1 193 ? -14.798 -6.086 1.874 1.00 48.47 193 GLY A O 1
ATOM 1535 N N . ILE A 1 194 ? -14.160 -7.397 3.590 1.00 57.78 194 ILE A N 1
ATOM 1536 C CA . ILE A 1 194 ? -13.730 -6.314 4.484 1.00 57.78 194 ILE A CA 1
ATOM 1537 C C . ILE A 1 194 ? -12.270 -5.998 4.172 1.00 57.78 194 ILE A C 1
ATOM 1539 O O . ILE A 1 194 ? -11.395 -6.844 4.357 1.00 57.78 194 ILE A O 1
ATOM 1543 N N . TYR A 1 195 ? -11.997 -4.775 3.731 1.00 64.81 195 TYR A N 1
ATOM 1544 C CA . TYR A 1 195 ? -10.633 -4.345 3.445 1.00 64.81 195 TYR A CA 1
ATOM 1545 C C . TYR A 1 195 ? -9.938 -3.908 4.729 1.00 64.81 195 TYR A C 1
ATOM 1547 O O . TYR A 1 195 ? -10.412 -3.025 5.438 1.00 64.81 195 TYR A O 1
ATOM 1555 N N . SER A 1 196 ? -8.797 -4.516 5.026 1.00 72.69 196 SER A N 1
ATOM 1556 C CA . SER A 1 196 ? -7.924 -4.100 6.121 1.00 72.69 196 SER A CA 1
ATOM 1557 C C . SER A 1 196 ? -6.486 -4.085 5.636 1.00 72.69 196 SER A C 1
ATOM 1559 O O . SER A 1 196 ? -6.125 -4.874 4.766 1.00 72.69 196 SER A O 1
ATOM 1561 N N . THR A 1 197 ? -5.670 -3.225 6.222 1.00 76.44 197 THR A N 1
ATOM 1562 C CA . THR A 1 197 ? -4.261 -3.054 5.860 1.00 76.44 197 THR A CA 1
ATOM 1563 C C . THR A 1 197 ? -3.381 -3.250 7.096 1.00 76.44 197 THR A C 1
ATOM 1565 O O . THR A 1 197 ? -3.796 -2.869 8.190 1.00 76.44 197 THR A O 1
ATOM 1568 N N . PRO A 1 198 ? -2.189 -3.863 6.985 1.00 82.50 198 PRO A N 1
ATOM 1569 C CA . PRO A 1 198 ? -1.236 -3.906 8.096 1.00 82.50 198 PRO A CA 1
ATOM 1570 C C . PRO A 1 198 ? -0.638 -2.524 8.415 1.00 82.50 198 PRO A C 1
ATOM 1572 O O . PRO A 1 198 ? -0.048 -2.354 9.477 1.00 82.50 198 PRO A O 1
ATOM 1575 N N . ASP A 1 199 ? -0.792 -1.556 7.507 1.00 81.19 199 ASP A N 1
ATOM 1576 C CA . ASP A 1 199 ? -0.250 -0.206 7.625 1.00 81.19 199 ASP A CA 1
ATOM 1577 C C . ASP A 1 199 ? -1.287 0.750 8.217 1.00 81.19 199 ASP A C 1
ATOM 1579 O O . ASP A 1 199 ? -2.384 0.935 7.678 1.00 81.19 199 ASP A O 1
ATOM 1583 N N . MET A 1 200 ? -0.935 1.365 9.341 1.00 84.44 200 MET A N 1
ATOM 1584 C CA . MET A 1 200 ? -1.840 2.289 10.011 1.00 84.44 200 MET A CA 1
ATOM 1585 C C . MET A 1 200 ? -2.027 3.584 9.211 1.00 84.44 200 MET A C 1
ATOM 1587 O O . MET A 1 200 ? -3.136 4.118 9.180 1.00 84.44 200 MET A O 1
ATOM 1591 N N . SER A 1 201 ? -0.980 4.092 8.557 1.00 82.94 201 SER A N 1
ATOM 1592 C CA . SER A 1 201 ? -1.047 5.338 7.784 1.00 82.94 201 SER A CA 1
ATOM 1593 C C . SER A 1 201 ? -2.081 5.241 6.659 1.00 82.94 201 SER A C 1
ATOM 1595 O O . SER A 1 201 ? -2.909 6.139 6.505 1.00 82.94 201 SER A O 1
ATOM 1597 N N . GLU A 1 202 ? -2.153 4.081 6.009 1.00 74.94 202 GLU A N 1
ATOM 1598 C CA . GLU A 1 202 ? -3.175 3.763 5.015 1.00 74.94 202 GLU A CA 1
ATOM 1599 C C . GLU A 1 202 ? -4.580 3.711 5.633 1.00 74.94 202 GLU A C 1
ATOM 1601 O O . GLU A 1 202 ? -5.510 4.357 5.146 1.00 74.94 202 GLU A O 1
ATOM 1606 N N . ALA A 1 203 ? -4.761 3.004 6.756 1.00 79.62 203 ALA A N 1
ATOM 1607 C CA . ALA A 1 203 ? -6.070 2.893 7.408 1.00 79.62 203 ALA A CA 1
ATOM 1608 C C . ALA A 1 203 ? -6.624 4.251 7.888 1.00 79.62 203 ALA A C 1
ATOM 1610 O O . ALA A 1 203 ? -7.841 4.468 7.878 1.00 79.62 203 ALA A O 1
ATOM 1611 N N . ILE A 1 204 ? -5.751 5.186 8.279 1.00 83.38 204 ILE A N 1
ATOM 1612 C CA . ILE A 1 204 ? -6.117 6.516 8.796 1.00 83.38 204 ILE A CA 1
ATOM 1613 C C . ILE A 1 204 ? -6.832 7.387 7.765 1.00 83.38 204 ILE A C 1
ATOM 1615 O O . ILE A 1 204 ? -7.683 8.206 8.149 1.00 83.38 204 ILE A O 1
ATOM 1619 N N . HIS A 1 205 ? -6.504 7.232 6.482 1.00 74.50 205 HIS A N 1
ATOM 1620 C CA . HIS A 1 205 ? -7.175 7.956 5.402 1.00 74.50 205 HIS A CA 1
ATOM 1621 C C . HIS A 1 205 ? -8.655 7.590 5.302 1.00 74.50 205 HIS A C 1
ATOM 1623 O O . HIS A 1 205 ? -9.478 8.422 4.922 1.00 74.50 205 HIS A O 1
ATOM 1629 N N . TYR A 1 206 ? -8.998 6.375 5.722 1.00 73.00 206 TYR A N 1
ATOM 1630 C CA . TYR A 1 206 ? -10.346 5.846 5.623 1.00 73.00 206 TYR A CA 1
ATOM 1631 C C . TYR A 1 206 ? -11.142 5.957 6.931 1.00 73.00 206 TYR A C 1
ATOM 1633 O O . TYR A 1 206 ? -12.371 5.918 6.868 1.00 73.00 206 TYR A O 1
ATOM 1641 N N . ALA A 1 207 ? -10.457 6.169 8.065 1.00 83.56 207 ALA A N 1
ATOM 1642 C CA . ALA A 1 207 ? -11.004 6.284 9.421 1.00 83.56 207 ALA A CA 1
ATOM 1643 C C . ALA A 1 207 ? -12.189 7.259 9.549 1.00 83.56 207 ALA A C 1
ATOM 1645 O O . ALA A 1 207 ? -12.105 8.434 9.170 1.00 83.56 207 ALA A O 1
ATOM 1646 N N . LYS A 1 208 ? -13.272 6.809 10.196 1.00 81.75 208 LYS A N 1
ATOM 1647 C CA . LYS A 1 208 ? -14.402 7.677 10.562 1.00 81.75 208 LYS A CA 1
ATOM 1648 C C . LYS A 1 208 ? -13.987 8.681 11.641 1.00 81.75 208 LYS A C 1
ATOM 1650 O O . LYS A 1 208 ? -13.171 8.385 12.512 1.00 81.75 208 LYS A O 1
ATOM 1655 N N . THR A 1 209 ? -14.569 9.877 11.580 1.00 87.81 209 THR A N 1
ATOM 1656 C CA . THR A 1 209 ? -14.307 10.976 12.519 1.00 87.81 209 THR A CA 1
ATOM 1657 C C . THR A 1 209 ? -15.590 11.366 13.243 1.00 87.81 209 THR A C 1
ATOM 1659 O O . THR A 1 209 ? -16.641 11.445 12.612 1.00 87.81 209 THR A O 1
ATOM 1662 N N . PHE A 1 210 ? -15.505 11.660 14.537 1.00 89.12 210 PHE A N 1
ATOM 1663 C CA . PHE A 1 210 ? -16.629 12.150 15.334 1.00 89.12 210 PHE A CA 1
ATOM 1664 C C . PHE A 1 210 ? -16.178 13.189 16.356 1.00 89.12 210 PHE A C 1
ATOM 1666 O O . PHE A 1 210 ? -15.009 13.233 16.732 1.00 89.12 210 PHE A O 1
ATOM 1673 N N . THR A 1 211 ? -17.101 14.038 16.795 1.00 94.44 211 THR A N 1
ATOM 1674 C CA . THR A 1 211 ? -16.876 14.946 17.923 1.00 94.44 211 THR A CA 1
ATOM 1675 C C . THR A 1 211 ? -17.525 14.331 19.150 1.00 94.44 211 THR A C 1
ATOM 1677 O O . THR A 1 211 ? -18.717 14.038 19.120 1.00 94.44 211 THR A O 1
ATOM 1680 N N . SER A 1 212 ? -16.746 14.114 20.206 1.00 93.62 212 SER A N 1
ATOM 1681 C CA . SER A 1 212 ? -17.254 13.506 21.427 1.00 93.62 212 SER A CA 1
ATOM 1682 C C . SER A 1 212 ? -18.170 14.466 22.176 1.00 93.62 212 SER A C 1
ATOM 1684 O O . SER A 1 212 ? -17.789 15.609 22.436 1.00 93.62 212 SER A O 1
ATOM 1686 N N . SER A 1 213 ? -19.345 13.996 22.589 1.00 91.31 213 SER A N 1
ATOM 1687 C CA . SER A 1 213 ? -20.236 14.765 23.464 1.00 91.31 213 SER A CA 1
ATOM 1688 C C . SER A 1 213 ? -19.688 14.866 24.890 1.00 91.31 213 SER A C 1
ATOM 1690 O O . SER A 1 213 ? -20.012 15.796 25.622 1.00 91.31 213 SER A O 1
ATOM 1692 N N . THR A 1 214 ? -18.793 13.945 25.261 1.00 89.12 214 THR A N 1
ATOM 1693 C CA . THR A 1 214 ? -18.188 13.877 26.596 1.00 89.12 214 THR A CA 1
ATOM 1694 C C . THR A 1 214 ? -17.234 15.041 26.862 1.00 89.12 214 THR A C 1
ATOM 1696 O O . THR A 1 214 ? -17.146 15.520 27.989 1.00 89.12 214 THR A O 1
ATOM 1699 N N . ASN A 1 215 ? -16.483 15.489 25.851 1.00 93.06 215 ASN A N 1
ATOM 1700 C CA . ASN A 1 215 ? -15.449 16.513 26.039 1.00 93.06 215 ASN A CA 1
ATOM 1701 C C . ASN A 1 215 ? -15.288 17.507 24.876 1.00 93.06 215 ASN A C 1
ATOM 1703 O O . ASN A 1 215 ? -14.346 18.300 24.885 1.00 93.06 215 ASN A O 1
ATOM 1707 N N . GLY A 1 216 ? -16.148 17.446 23.858 1.00 93.50 216 GLY A N 1
ATOM 1708 C CA . GLY A 1 216 ? -16.120 18.338 22.697 1.00 93.50 216 GLY A CA 1
ATOM 1709 C C . GLY A 1 216 ? -14.939 18.134 21.740 1.00 93.50 216 GLY A C 1
ATOM 1710 O O . GLY A 1 216 ? -14.821 18.868 20.760 1.00 93.50 216 GLY A O 1
ATOM 1711 N N . LYS A 1 217 ? -14.048 17.163 21.983 1.00 93.88 217 LYS A N 1
ATOM 1712 C CA . LYS A 1 217 ? -12.883 16.913 21.123 1.00 93.88 217 LYS A CA 1
ATOM 1713 C C . LYS A 1 217 ? -13.255 16.047 19.927 1.00 93.88 217 LYS A C 1
ATOM 1715 O O . LYS A 1 217 ? -14.131 15.188 19.998 1.00 93.88 217 LYS A O 1
ATOM 1720 N N . LYS A 1 218 ? -12.545 16.261 18.820 1.00 94.81 218 LYS A N 1
ATOM 1721 C CA . LYS A 1 218 ? -12.674 15.466 17.598 1.00 94.81 218 LYS A CA 1
ATOM 1722 C C . LYS A 1 218 ? -11.753 14.245 17.663 1.00 94.81 218 LYS A C 1
ATOM 1724 O O . LYS A 1 218 ? -10.562 14.387 17.923 1.00 94.81 218 LYS A O 1
ATOM 1729 N N . TYR A 1 219 ? -12.305 13.073 17.382 1.00 93.00 219 TYR A N 1
ATOM 1730 C CA . TYR A 1 219 ? -11.624 11.784 17.393 1.00 93.00 219 TYR A CA 1
ATOM 1731 C C . TYR A 1 219 ? -11.765 11.086 16.047 1.00 93.00 219 TYR A C 1
ATOM 1733 O O . TYR A 1 219 ? -12.775 11.236 15.361 1.00 93.00 219 TYR A O 1
ATOM 1741 N N . LYS A 1 220 ? -10.757 10.285 15.699 1.00 92.38 220 LYS A N 1
ATOM 1742 C CA . LYS A 1 220 ? -10.854 9.261 14.658 1.00 92.38 220 LYS A CA 1
ATOM 1743 C C . LYS A 1 220 ? -11.012 7.889 15.309 1.00 92.38 220 LYS A C 1
ATOM 1745 O O . LYS A 1 220 ? -10.485 7.669 16.398 1.00 92.38 220 LYS A O 1
ATOM 1750 N N . VAL A 1 221 ? -11.703 6.972 14.638 1.00 91.12 221 VAL A N 1
ATOM 1751 C CA . VAL A 1 221 ? -11.860 5.577 15.073 1.00 91.12 221 VAL A CA 1
ATOM 1752 C C . VAL A 1 221 ? -11.428 4.614 13.968 1.00 91.12 221 VAL A C 1
ATOM 1754 O O . VAL A 1 221 ? -11.753 4.814 12.798 1.00 91.12 221 VAL A O 1
ATOM 1757 N N . ILE A 1 222 ? -10.683 3.578 14.357 1.00 90.31 222 ILE A N 1
ATOM 1758 C CA . ILE A 1 222 ? -10.195 2.487 13.504 1.00 90.31 222 ILE A CA 1
ATOM 1759 C C . ILE A 1 222 ? -10.387 1.177 14.265 1.00 90.31 222 ILE A C 1
ATOM 1761 O O . ILE A 1 222 ? -10.142 1.113 15.472 1.00 90.31 222 ILE A O 1
ATOM 1765 N N . LEU A 1 223 ? -10.798 0.128 13.557 1.00 89.94 223 LEU A N 1
ATOM 1766 C CA . LEU A 1 223 ? -10.877 -1.220 14.103 1.00 89.94 223 LEU A CA 1
ATOM 1767 C C . LEU A 1 223 ? -9.552 -1.955 13.865 1.00 89.94 223 LEU A C 1
ATOM 1769 O O . LEU A 1 223 ? -9.109 -2.096 12.726 1.00 89.94 223 LEU A O 1
ATOM 1773 N N . GLN A 1 224 ? -8.922 -2.435 14.936 1.00 91.38 224 GLN A N 1
ATOM 1774 C CA . GLN A 1 224 ? -7.735 -3.289 14.861 1.00 91.38 224 GLN A CA 1
ATOM 1775 C C . GLN A 1 224 ? -8.156 -4.763 14.889 1.00 91.38 224 GLN A C 1
ATOM 1777 O O . GLN A 1 224 ? -8.792 -5.214 15.840 1.00 91.38 224 GLN A O 1
ATOM 1782 N N . ASN A 1 225 ? -7.733 -5.527 13.889 1.00 88.38 225 ASN A N 1
ATOM 1783 C CA . ASN A 1 225 ? -8.100 -6.922 13.680 1.00 88.38 225 ASN A CA 1
ATOM 1784 C C . ASN A 1 225 ? -6.911 -7.871 13.907 1.00 88.38 225 ASN A C 1
ATOM 1786 O O . ASN A 1 225 ? -5.746 -7.460 13.951 1.00 88.38 225 ASN A O 1
ATOM 1790 N N . ARG A 1 226 ? -7.217 -9.166 14.033 1.00 87.69 226 ARG A N 1
ATOM 1791 C CA . ARG A 1 226 ? -6.251 -10.269 13.948 1.00 87.69 226 ARG A CA 1
ATOM 1792 C C . ARG A 1 226 ? -6.555 -11.095 12.706 1.00 87.69 226 ARG A C 1
ATOM 1794 O O . ARG A 1 226 ? -7.711 -11.441 12.474 1.00 87.69 226 ARG A O 1
ATOM 1801 N N . ILE A 1 227 ? -5.527 -11.404 11.924 1.00 85.75 227 ILE A N 1
ATOM 1802 C CA . ILE A 1 227 ? -5.660 -12.153 10.673 1.00 85.75 227 ILE A CA 1
ATOM 1803 C C . ILE A 1 227 ? -5.299 -13.608 10.928 1.00 85.75 227 ILE A C 1
ATOM 1805 O O . ILE A 1 227 ? -4.135 -13.902 11.168 1.00 85.75 227 ILE A O 1
ATOM 1809 N N . ASN A 1 228 ? -6.271 -14.517 10.849 1.00 85.50 228 ASN A N 1
ATOM 1810 C CA . ASN A 1 228 ? -5.979 -15.943 10.964 1.00 85.50 228 ASN A CA 1
ATOM 1811 C C . ASN A 1 228 ? -5.137 -16.406 9.754 1.00 85.50 228 ASN A C 1
ATOM 1813 O O . ASN A 1 228 ? -5.637 -16.343 8.626 1.00 85.50 228 ASN A O 1
ATOM 1817 N N . PRO A 1 229 ? -3.889 -16.875 9.954 1.00 82.69 229 PRO A N 1
ATOM 1818 C CA . PRO A 1 229 ? -3.046 -17.352 8.862 1.00 82.69 229 PRO A CA 1
ATOM 1819 C C . PRO A 1 229 ? -3.607 -18.581 8.136 1.00 82.69 229 PRO A C 1
ATOM 1821 O O . PRO A 1 229 ? -3.325 -18.741 6.955 1.00 82.69 229 PRO A O 1
ATOM 1824 N N . GLU A 1 230 ? -4.410 -19.415 8.805 1.00 80.19 230 GLU A N 1
ATOM 1825 C CA . GLU A 1 230 ? -5.012 -20.633 8.238 1.00 80.19 230 GLU A CA 1
ATOM 1826 C C . GLU A 1 230 ? -5.906 -20.330 7.027 1.00 80.19 230 GLU A C 1
ATOM 1828 O O . GLU A 1 230 ? -5.849 -21.015 6.010 1.00 80.19 230 GLU A O 1
ATOM 1833 N N . TYR A 1 231 ? -6.694 -19.255 7.109 1.00 71.62 231 TYR A N 1
ATOM 1834 C CA . TYR A 1 231 ? -7.632 -18.847 6.057 1.00 71.62 231 TYR A CA 1
ATOM 1835 C C . TYR A 1 231 ? -7.056 -17.768 5.131 1.00 71.62 231 TYR A C 1
ATOM 1837 O O . TYR A 1 231 ? -7.768 -17.220 4.285 1.00 71.62 231 TYR A O 1
ATOM 1845 N N . ARG A 1 232 ? -5.772 -17.424 5.285 1.00 72.12 232 ARG A N 1
ATOM 1846 C CA . ARG A 1 232 ? -5.121 -16.372 4.505 1.00 72.12 232 ARG A CA 1
ATOM 1847 C C . ARG A 1 232 ? -4.427 -16.957 3.283 1.00 72.12 232 ARG A C 1
ATOM 1849 O O . ARG A 1 232 ? -3.545 -17.799 3.396 1.00 72.12 232 ARG A O 1
ATOM 1856 N N . LYS A 1 233 ? -4.720 -16.388 2.115 1.00 63.09 233 LYS A N 1
ATOM 1857 C CA . LYS A 1 233 ? -3.892 -16.549 0.913 1.00 63.09 233 LYS A CA 1
ATOM 1858 C C . LYS A 1 233 ? -2.960 -15.344 0.778 1.00 63.09 233 LYS A C 1
ATOM 1860 O O . LYS A 1 233 ? -3.425 -14.207 0.825 1.00 63.09 233 LYS A O 1
ATOM 1865 N N . LYS A 1 234 ? -1.652 -15.582 0.648 1.00 61.69 234 LYS A N 1
ATOM 1866 C CA . LYS A 1 234 ? -0.659 -14.545 0.329 1.00 61.69 234 LYS A CA 1
ATOM 1867 C C . LYS A 1 234 ? -0.330 -14.620 -1.154 1.00 61.69 234 LYS A C 1
ATOM 1869 O O . LYS A 1 234 ? -0.091 -15.710 -1.662 1.00 61.69 234 LYS A O 1
ATOM 1874 N N . TYR A 1 235 ? -0.315 -13.469 -1.811 1.00 53.28 235 TYR A N 1
ATOM 1875 C CA . TYR A 1 235 ? 0.106 -13.339 -3.198 1.00 53.28 235 TYR A CA 1
ATOM 1876 C C . TYR A 1 235 ? 1.351 -12.474 -3.154 1.00 53.28 235 TYR A C 1
ATOM 1878 O O . TYR A 1 235 ? 1.286 -11.310 -2.766 1.00 53.28 235 TYR A O 1
ATOM 1886 N N . TYR A 1 236 ? 2.476 -13.120 -3.415 1.00 48.41 236 TYR A N 1
ATOM 1887 C CA . TYR A 1 236 ? 3.775 -12.492 -3.544 1.00 48.41 236 TYR A CA 1
ATOM 1888 C C . TYR A 1 236 ? 3.911 -12.149 -5.021 1.00 48.41 236 TYR A C 1
ATOM 1890 O O . TYR A 1 236 ? 4.109 -13.040 -5.844 1.00 48.41 236 TYR A O 1
ATOM 1898 N N . ASN A 1 237 ? 3.691 -10.886 -5.370 1.00 52.00 237 ASN A N 1
ATOM 1899 C CA . ASN A 1 237 ? 3.962 -10.407 -6.716 1.00 52.00 237 ASN A CA 1
ATOM 1900 C C . ASN A 1 237 ? 5.321 -9.711 -6.667 1.00 52.00 237 ASN A C 1
ATOM 1902 O O . ASN A 1 237 ? 5.374 -8.521 -6.921 1.00 52.00 237 ASN A O 1
ATOM 1906 N N . ASP A 1 238 ? 6.390 -10.433 -6.310 1.00 55.75 238 ASP A N 1
ATOM 1907 C CA . ASP A 1 238 ? 7.733 -9.896 -6.004 1.00 55.75 238 ASP A CA 1
ATOM 1908 C C . ASP A 1 238 ? 8.466 -9.273 -7.226 1.00 55.75 238 ASP A C 1
ATOM 1910 O O . ASP A 1 238 ? 9.692 -9.318 -7.325 1.00 55.75 238 ASP A O 1
ATOM 1914 N N . SER A 1 239 ? 7.745 -8.728 -8.208 1.00 71.25 239 SER A N 1
ATOM 1915 C CA . SER A 1 239 ? 8.301 -8.147 -9.425 1.00 71.25 239 SER A CA 1
ATOM 1916 C C . SER A 1 239 ? 7.539 -6.912 -9.907 1.00 71.25 239 SER A C 1
ATOM 1918 O O . SER A 1 239 ? 6.308 -6.812 -9.830 1.00 71.25 239 SER A O 1
ATOM 1920 N N . CYS A 1 240 ? 8.312 -5.974 -10.454 1.00 83.75 240 CYS A N 1
ATOM 1921 C CA . CYS A 1 240 ? 7.824 -4.846 -11.236 1.00 83.75 240 CYS A CA 1
ATOM 1922 C C . CYS A 1 240 ? 7.838 -5.289 -12.699 1.00 83.75 240 CYS A C 1
ATOM 1924 O O . CYS A 1 240 ? 8.896 -5.674 -13.198 1.00 83.75 240 CYS A O 1
ATOM 1926 N N . TYR A 1 241 ? 6.676 -5.350 -13.348 1.00 85.00 241 TYR A N 1
ATOM 1927 C CA . TYR A 1 241 ? 6.630 -5.680 -14.771 1.00 85.00 241 TYR A CA 1
ATOM 1928 C C . TYR A 1 241 ? 5.359 -5.178 -15.444 1.00 85.00 241 TYR A C 1
ATOM 1930 O O . TYR A 1 241 ? 4.300 -5.024 -14.829 1.00 85.00 241 TYR A O 1
ATOM 1938 N N . SER A 1 242 ? 5.444 -5.046 -16.759 1.00 78.44 242 SER A N 1
ATOM 1939 C CA . SER A 1 242 ? 4.328 -4.734 -17.632 1.00 78.44 242 SER A CA 1
ATOM 1940 C C . SER A 1 242 ? 4.537 -5.369 -19.002 1.00 78.44 242 SER A C 1
ATOM 1942 O O . SER A 1 242 ? 5.658 -5.666 -19.418 1.00 78.44 242 SER A O 1
ATOM 1944 N N . TYR A 1 243 ? 3.441 -5.604 -19.717 1.00 78.62 243 TYR A N 1
ATOM 1945 C CA . TYR A 1 243 ? 3.514 -5.987 -21.124 1.00 78.62 243 TYR A CA 1
ATOM 1946 C C . TYR A 1 243 ? 3.888 -4.784 -21.985 1.00 78.62 243 TYR A C 1
ATOM 1948 O O . TYR A 1 243 ? 3.410 -3.680 -21.736 1.00 78.62 243 TYR A O 1
ATOM 1956 N N . VAL A 1 244 ? 4.647 -5.014 -23.061 1.00 84.06 244 VAL A N 1
ATOM 1957 C CA . VAL A 1 244 ? 4.921 -3.955 -24.036 1.00 84.06 244 VAL A CA 1
ATOM 1958 C C . VAL A 1 244 ? 3.713 -3.740 -24.950 1.00 84.06 244 VAL A C 1
ATOM 1960 O O . VAL A 1 244 ? 3.328 -4.631 -25.714 1.00 84.06 244 VAL A O 1
ATOM 1963 N N . GLY A 1 245 ? 3.126 -2.547 -24.871 1.00 78.19 245 GLY A N 1
ATOM 1964 C CA . GLY A 1 245 ? 2.014 -2.098 -25.704 1.00 78.19 245 GLY A CA 1
ATOM 1965 C C . GLY A 1 245 ? 0.659 -2.723 -25.360 1.00 78.19 245 GLY A C 1
ATOM 1966 O O . GLY A 1 245 ? 0.506 -3.537 -24.444 1.00 78.19 245 GLY A O 1
ATOM 1967 N N . ARG A 1 246 ? -0.364 -2.338 -26.132 1.00 74.31 246 ARG A N 1
ATOM 1968 C CA . ARG A 1 246 ? -1.734 -2.841 -25.970 1.00 74.31 246 ARG A CA 1
ATOM 1969 C C . ARG A 1 246 ? -1.841 -4.293 -26.444 1.00 74.31 246 ARG A C 1
ATOM 1971 O O . ARG A 1 246 ? -1.644 -4.577 -27.621 1.00 74.31 246 ARG A O 1
ATOM 1978 N N . ARG A 1 247 ? -2.261 -5.199 -25.556 1.00 73.88 247 ARG A N 1
ATOM 1979 C CA . ARG A 1 247 ? -2.418 -6.641 -25.860 1.00 73.88 247 ARG A CA 1
ATOM 1980 C C . ARG A 1 247 ? -3.776 -7.031 -26.457 1.00 73.88 247 ARG A C 1
ATOM 1982 O O . ARG A 1 247 ? -3.948 -8.164 -26.885 1.00 73.88 247 ARG A O 1
ATOM 1989 N N . GLY A 1 248 ? -4.740 -6.109 -26.490 1.00 53.81 248 GLY A N 1
ATOM 1990 C CA . GLY A 1 248 ? -6.081 -6.328 -27.057 1.00 53.81 248 GLY A CA 1
ATOM 1991 C C . GLY A 1 248 ? -7.123 -6.869 -26.067 1.00 53.81 248 GLY A C 1
ATOM 1992 O O . GLY A 1 248 ? -8.316 -6.756 -26.330 1.00 53.81 248 GLY A O 1
ATOM 1993 N N . SER A 1 249 ? -6.689 -7.358 -24.906 1.00 71.44 249 SER A N 1
ATOM 1994 C CA . SER A 1 249 ? -7.514 -7.757 -23.758 1.00 71.44 249 SER A CA 1
ATOM 1995 C C . SER A 1 249 ? -7.079 -7.004 -22.496 1.00 71.44 249 SER A C 1
ATOM 1997 O O . SER A 1 249 ? -6.214 -6.129 -22.561 1.00 71.44 249 SER A O 1
ATOM 1999 N N . ALA A 1 250 ? -7.634 -7.360 -21.331 1.00 59.44 250 ALA A N 1
ATOM 2000 C CA . ALA A 1 250 ? -7.023 -6.962 -20.065 1.00 59.44 250 ALA A CA 1
ATOM 2001 C C . ALA A 1 250 ? -5.552 -7.404 -20.026 1.00 59.44 250 ALA A C 1
ATOM 2003 O O . ALA A 1 250 ? -5.224 -8.516 -20.451 1.00 59.44 250 ALA A O 1
ATOM 2004 N N . GLN A 1 251 ? -4.690 -6.517 -19.536 1.00 62.72 251 GLN A N 1
ATOM 2005 C CA . GLN A 1 251 ? -3.257 -6.738 -19.388 1.00 62.72 251 GLN A CA 1
ATOM 2006 C C . GLN A 1 251 ? -2.820 -6.275 -18.003 1.00 62.72 251 GLN A C 1
ATOM 2008 O O . GLN A 1 251 ? -3.323 -5.275 -17.491 1.00 62.72 251 GLN A O 1
ATOM 2013 N N . SER A 1 252 ? -1.905 -7.021 -17.400 1.00 70.94 252 SER A N 1
ATOM 2014 C CA . SER A 1 252 ? -1.402 -6.724 -16.064 1.00 70.94 252 SER A CA 1
ATOM 2015 C C . SER A 1 252 ? -0.257 -5.719 -16.120 1.00 70.94 252 SER A C 1
ATOM 2017 O O . SER A 1 252 ? 0.610 -5.808 -16.989 1.00 70.94 252 SER A O 1
ATOM 2019 N N . VAL A 1 253 ? -0.250 -4.815 -15.143 1.00 72.88 253 VAL A N 1
ATOM 2020 C CA . VAL A 1 253 ? 0.922 -4.052 -14.710 1.00 72.88 253 VAL A CA 1
ATOM 2021 C C . VAL A 1 253 ? 1.137 -4.425 -13.246 1.00 72.88 253 VAL A C 1
ATOM 2023 O O . VAL A 1 253 ? 0.246 -4.211 -12.423 1.00 72.88 253 VAL A O 1
ATOM 2026 N N . SER A 1 254 ? 2.264 -5.056 -12.933 1.00 78.56 254 SER A N 1
ATOM 2027 C CA . SER A 1 254 ? 2.628 -5.462 -11.576 1.00 78.56 254 SER A CA 1
ATOM 2028 C C . SER A 1 254 ? 3.534 -4.415 -10.959 1.00 78.56 254 SER A C 1
ATOM 2030 O O . SER A 1 254 ? 4.581 -4.086 -11.511 1.00 78.56 254 SER A O 1
ATOM 2032 N N . LEU A 1 255 ? 3.124 -3.902 -9.805 1.00 73.00 255 LEU A N 1
ATOM 2033 C CA . LEU A 1 255 ? 3.894 -2.970 -8.996 1.00 73.00 255 LEU A CA 1
ATOM 2034 C C . LEU A 1 255 ? 3.871 -3.489 -7.563 1.00 73.00 255 LEU A C 1
ATOM 2036 O O . LEU A 1 255 ? 2.936 -3.202 -6.811 1.00 73.00 255 LEU A O 1
ATOM 2040 N N . ASP A 1 256 ? 4.875 -4.286 -7.201 1.00 71.12 256 ASP A N 1
ATOM 2041 C CA . ASP A 1 256 ? 4.998 -4.762 -5.830 1.00 71.12 256 ASP A CA 1
ATOM 2042 C C . ASP A 1 256 ? 5.138 -3.602 -4.845 1.00 71.12 256 ASP A C 1
ATOM 2044 O O . ASP A 1 256 ? 5.849 -2.614 -5.073 1.00 71.12 256 ASP A O 1
ATOM 2048 N N . ARG A 1 257 ? 4.475 -3.745 -3.699 1.00 64.12 257 ARG A N 1
ATOM 2049 C CA . ARG A 1 257 ? 4.539 -2.746 -2.634 1.00 64.12 257 ARG A CA 1
ATOM 2050 C C . ARG A 1 257 ? 5.970 -2.564 -2.123 1.00 64.12 257 ARG A C 1
ATOM 2052 O O . ARG A 1 257 ? 6.359 -1.457 -1.758 1.00 64.12 257 ARG A O 1
ATOM 2059 N N . GLN A 1 258 ? 6.732 -3.646 -2.065 1.00 66.06 258 GLN A N 1
ATOM 2060 C CA . GLN A 1 258 ? 8.111 -3.706 -1.618 1.00 66.06 258 GLN A CA 1
ATOM 2061 C C . GLN A 1 258 ? 9.021 -3.731 -2.847 1.00 66.06 258 GLN A C 1
ATOM 2063 O O . GLN A 1 258 ? 9.387 -4.780 -3.358 1.00 66.06 258 GLN A O 1
ATOM 2068 N N . GLY A 1 259 ? 9.416 -2.544 -3.310 1.00 67.81 259 GLY A N 1
ATOM 2069 C CA . GLY A 1 259 ? 10.442 -2.408 -4.347 1.00 67.81 259 GLY A CA 1
ATOM 2070 C C . GLY A 1 259 ? 9.984 -1.751 -5.647 1.00 67.81 259 GLY A C 1
ATOM 2071 O O . GLY A 1 259 ? 10.848 -1.286 -6.382 1.00 67.81 259 GLY A O 1
ATOM 2072 N N . CYS A 1 260 ? 8.674 -1.633 -5.913 1.00 73.06 260 CYS A N 1
ATOM 2073 C CA . CYS A 1 260 ? 8.186 -1.064 -7.180 1.00 73.06 260 CYS A CA 1
ATOM 2074 C C . CYS A 1 260 ? 7.460 0.280 -7.059 1.00 73.06 260 CYS A C 1
ATOM 2076 O O . CYS A 1 260 ? 7.299 0.973 -8.061 1.00 73.06 260 CYS A O 1
ATOM 2078 N N . LEU A 1 261 ? 7.018 0.684 -5.863 1.00 77.69 261 LEU A N 1
ATOM 2079 C CA . LEU A 1 261 ? 6.274 1.938 -5.654 1.00 77.69 261 LEU A CA 1
ATOM 2080 C C . LEU A 1 261 ? 7.187 3.176 -5.567 1.00 77.69 261 LEU A C 1
ATOM 2082 O O . LEU A 1 261 ? 7.018 4.034 -4.701 1.00 77.69 261 LEU A O 1
ATOM 2086 N N . TYR A 1 262 ? 8.150 3.271 -6.481 1.00 75.19 262 TYR A N 1
ATOM 2087 C CA . TYR A 1 262 ? 8.990 4.447 -6.692 1.00 75.19 262 TYR A CA 1
ATOM 2088 C C . TYR A 1 262 ? 8.559 5.177 -7.962 1.00 75.19 262 TYR A C 1
ATOM 2090 O O . TYR A 1 262 ? 8.072 4.562 -8.910 1.00 75.19 262 TYR A O 1
ATOM 2098 N N . HIS A 1 263 ? 8.734 6.499 -7.989 1.00 73.88 263 HIS A N 1
ATOM 2099 C CA . HIS A 1 263 ? 8.252 7.338 -9.088 1.00 73.88 263 HIS A CA 1
ATOM 2100 C C . HIS A 1 263 ? 8.770 6.883 -10.465 1.00 73.88 263 HIS A C 1
ATOM 2102 O O . HIS A 1 263 ? 7.975 6.681 -11.384 1.00 73.88 263 HIS A O 1
ATOM 2108 N N . ASN A 1 264 ? 10.078 6.643 -10.579 1.00 75.56 264 ASN A N 1
ATOM 2109 C CA . ASN A 1 264 ? 10.715 6.108 -11.782 1.00 75.56 264 ASN A CA 1
ATOM 2110 C C . ASN A 1 264 ? 10.201 4.718 -12.162 1.00 75.56 264 ASN A C 1
ATOM 2112 O O . ASN A 1 264 ? 9.908 4.489 -13.329 1.00 75.56 264 ASN A O 1
ATOM 2116 N N . THR A 1 265 ? 10.070 3.798 -11.205 1.00 80.75 265 THR A N 1
ATOM 2117 C CA . THR A 1 265 ? 9.624 2.427 -11.486 1.00 80.75 265 THR A CA 1
ATOM 2118 C C . THR A 1 265 ? 8.186 2.402 -11.993 1.00 80.75 265 THR A C 1
ATOM 2120 O O . THR A 1 265 ? 7.894 1.741 -12.983 1.00 80.75 265 THR A O 1
ATOM 2123 N N . VAL A 1 266 ? 7.289 3.190 -11.394 1.00 76.25 266 VAL A N 1
ATOM 2124 C CA . VAL A 1 266 ? 5.911 3.309 -11.890 1.00 76.25 266 VAL A CA 1
ATOM 2125 C C . VAL A 1 266 ? 5.893 3.872 -13.313 1.00 76.25 266 VAL A C 1
ATOM 2127 O O . VAL A 1 266 ? 5.194 3.339 -14.171 1.00 76.25 266 VAL A O 1
ATOM 2130 N N . GLN A 1 267 ? 6.679 4.915 -13.598 1.00 84.12 267 GLN A N 1
ATOM 2131 C CA . GLN A 1 267 ? 6.792 5.459 -14.955 1.00 84.12 267 GLN A CA 1
ATOM 2132 C C . GLN A 1 267 ? 7.358 4.439 -15.952 1.00 84.12 267 GLN A C 1
ATOM 2134 O O . GLN A 1 267 ? 6.836 4.334 -17.059 1.00 84.12 267 GLN A O 1
ATOM 2139 N N . HIS A 1 268 ? 8.371 3.667 -15.555 1.00 88.62 268 HIS A N 1
ATOM 2140 C CA . HIS A 1 268 ? 8.983 2.610 -16.360 1.00 88.62 268 HIS A CA 1
ATOM 2141 C C . HIS A 1 268 ? 7.951 1.558 -16.793 1.00 88.62 268 HIS A C 1
ATOM 2143 O O . HIS A 1 268 ? 7.791 1.288 -17.984 1.00 88.62 268 HIS A O 1
ATOM 2149 N N . GLU A 1 269 ? 7.178 1.020 -15.845 1.00 85.69 269 GLU A N 1
ATOM 2150 C CA . GLU A 1 269 ? 6.174 -0.007 -16.153 1.00 85.69 269 GLU A CA 1
ATOM 2151 C C . GLU A 1 269 ? 5.002 0.532 -16.984 1.00 85.69 269 GLU A C 1
ATOM 2153 O O . GLU A 1 269 ? 4.434 -0.171 -17.831 1.00 85.69 269 GLU A O 1
ATOM 2158 N N . LEU A 1 270 ? 4.645 1.803 -16.791 1.00 78.88 270 LEU A N 1
ATOM 2159 C CA . LEU A 1 270 ? 3.637 2.460 -17.618 1.00 78.88 270 LEU A CA 1
ATOM 2160 C C . LEU A 1 270 ? 4.147 2.734 -19.039 1.00 78.88 270 LEU A C 1
ATOM 2162 O O . LEU A 1 270 ? 3.379 2.574 -19.986 1.00 78.88 270 LEU A O 1
ATOM 2166 N N . LEU A 1 271 ? 5.423 3.080 -19.227 1.00 82.50 271 LEU A N 1
ATOM 2167 C CA . LEU A 1 271 ? 6.017 3.222 -20.560 1.00 82.50 271 LEU A CA 1
ATOM 2168 C C . LEU A 1 271 ? 6.054 1.889 -21.315 1.00 82.50 271 LEU A C 1
ATOM 2170 O O . LEU A 1 271 ? 5.699 1.866 -22.495 1.00 82.50 271 LEU A O 1
ATOM 2174 N N . HIS A 1 272 ? 6.361 0.774 -20.643 1.00 86.12 272 HIS A N 1
ATOM 2175 C CA . HIS A 1 272 ? 6.167 -0.560 -21.229 1.00 86.12 272 HIS A CA 1
ATOM 2176 C C . HIS A 1 272 ? 4.723 -0.733 -21.704 1.00 86.12 272 HIS A C 1
ATOM 2178 O O . HIS A 1 272 ? 4.498 -0.977 -22.889 1.00 86.12 272 HIS A O 1
ATOM 2184 N N . ALA A 1 273 ? 3.730 -0.479 -20.842 1.00 75.31 273 ALA A N 1
ATOM 2185 C CA . ALA A 1 273 ? 2.311 -0.598 -21.214 1.00 75.31 273 ALA A CA 1
ATOM 2186 C C . ALA A 1 273 ? 1.935 0.271 -22.431 1.00 75.31 273 ALA A C 1
ATOM 2188 O O . ALA A 1 273 ? 1.096 -0.118 -23.247 1.00 75.31 273 ALA A O 1
ATOM 2189 N N . LEU A 1 274 ? 2.585 1.429 -22.572 1.00 78.31 274 LEU A N 1
ATOM 2190 C CA . LEU A 1 274 ? 2.406 2.376 -23.673 1.00 78.31 274 LEU A CA 1
ATOM 2191 C C . LEU A 1 274 ? 3.167 1.996 -24.954 1.00 78.31 274 LEU A C 1
ATOM 2193 O O . LEU A 1 274 ? 2.951 2.640 -25.981 1.00 78.31 274 LEU A O 1
ATOM 2197 N N . GLY A 1 275 ? 3.982 0.940 -24.936 1.00 82.50 275 GLY A N 1
ATOM 2198 C CA . GLY A 1 275 ? 4.626 0.367 -26.122 1.00 82.50 275 GLY A CA 1
ATOM 2199 C C . GLY A 1 275 ? 6.127 0.611 -26.236 1.00 82.50 275 GLY A C 1
ATOM 2200 O O . GLY A 1 275 ? 6.683 0.396 -27.311 1.00 82.50 275 GLY A O 1
ATOM 2201 N N . PHE A 1 276 ? 6.788 1.058 -25.170 1.00 88.38 276 PHE A N 1
ATOM 2202 C CA . PHE A 1 276 ? 8.222 1.332 -25.191 1.00 88.38 276 PHE A CA 1
ATOM 2203 C C . PHE A 1 276 ? 9.018 0.130 -24.698 1.00 88.38 276 PHE A C 1
ATOM 2205 O O . PHE A 1 276 ? 8.731 -0.421 -23.645 1.00 88.38 276 PHE A O 1
ATOM 2212 N N . HIS A 1 277 ? 10.034 -0.260 -25.464 1.00 93.12 277 HIS A N 1
ATOM 2213 C CA . HIS A 1 277 ? 11.043 -1.218 -25.022 1.00 93.12 277 HIS A CA 1
ATOM 2214 C C . HIS A 1 277 ? 12.148 -0.511 -24.230 1.00 93.12 277 HIS A C 1
ATOM 2216 O O . HIS A 1 277 ? 12.256 0.716 -24.246 1.00 93.12 277 HIS A O 1
ATOM 2222 N N . HIS A 1 278 ? 12.994 -1.297 -23.568 1.00 97.31 278 HIS A N 1
ATOM 2223 C CA . HIS A 1 278 ? 14.172 -0.770 -22.892 1.00 97.31 278 HIS A CA 1
ATOM 2224 C C . HIS A 1 278 ? 15.142 -0.069 -23.852 1.00 97.31 278 HIS A C 1
ATOM 2226 O O . HIS A 1 278 ? 15.314 -0.490 -24.999 1.00 97.31 278 HIS A O 1
ATOM 2232 N N . GLU A 1 279 ? 15.837 0.955 -23.357 1.00 97.62 279 GLU A N 1
ATOM 2233 C CA . GLU A 1 279 ? 16.755 1.765 -24.166 1.00 97.62 279 GLU A CA 1
ATOM 2234 C C . GLU A 1 279 ? 17.929 0.929 -24.703 1.00 97.62 279 GLU A C 1
ATOM 2236 O O . GLU A 1 279 ? 18.278 1.027 -25.880 1.00 97.62 279 GLU A O 1
ATOM 2241 N N . GLN A 1 280 ? 18.472 0.011 -23.891 1.00 97.50 280 GLN A N 1
ATOM 2242 C CA . GLN A 1 280 ? 19.573 -0.874 -24.303 1.00 97.50 280 GLN A CA 1
ATOM 2243 C C . GLN A 1 280 ? 19.187 -1.924 -25.358 1.00 97.50 280 GLN A C 1
ATOM 2245 O O . GLN A 1 280 ? 20.070 -2.592 -25.905 1.00 97.50 280 GLN A O 1
ATOM 2250 N N . CYS A 1 281 ? 17.889 -2.083 -25.634 1.00 95.94 281 CYS A N 1
ATOM 2251 C CA . CYS A 1 281 ? 17.363 -2.976 -26.665 1.00 95.94 281 CYS A CA 1
ATOM 2252 C C . CYS A 1 281 ? 17.183 -2.274 -28.017 1.00 95.94 281 CYS A C 1
ATOM 2254 O O . CYS A 1 281 ? 16.769 -2.923 -28.975 1.00 95.94 281 CYS A O 1
ATOM 2256 N N . ARG A 1 282 ? 17.473 -0.970 -28.130 1.00 97.56 282 ARG A N 1
ATOM 2257 C CA . ARG A 1 282 ? 17.333 -0.242 -29.398 1.00 97.56 282 ARG A CA 1
ATOM 2258 C C . ARG A 1 282 ? 18.152 -0.860 -30.530 1.00 97.56 282 ARG A C 1
ATOM 2260 O O . ARG A 1 282 ? 19.259 -1.369 -30.330 1.00 97.56 282 ARG A O 1
ATOM 2267 N N . SER A 1 283 ? 17.640 -0.716 -31.748 1.00 97.00 283 SER A N 1
ATOM 2268 C CA . SER A 1 283 ? 18.295 -1.167 -32.982 1.00 97.00 283 SER A CA 1
ATOM 2269 C C . SER A 1 283 ? 19.688 -0.553 -33.193 1.00 97.00 283 SER A C 1
ATOM 2271 O O . SER A 1 283 ? 20.583 -1.225 -33.713 1.00 97.00 283 SER A O 1
ATOM 2273 N N . ASP A 1 284 ? 19.899 0.683 -32.726 1.00 97.44 284 ASP A N 1
ATOM 2274 C CA . ASP A 1 284 ? 21.150 1.447 -32.822 1.00 97.44 284 ASP A CA 1
ATOM 2275 C C . ASP A 1 284 ? 22.053 1.345 -31.578 1.00 97.44 284 ASP A C 1
ATOM 2277 O O . ASP A 1 284 ? 23.130 1.941 -31.556 1.00 97.44 284 ASP A O 1
ATOM 2281 N N . ARG A 1 285 ? 21.681 0.556 -30.555 1.00 97.50 285 ARG A N 1
ATOM 2282 C CA . ARG A 1 285 ? 22.372 0.551 -29.251 1.00 97.50 285 ARG A CA 1
ATOM 2283 C C . ARG A 1 285 ? 23.872 0.253 -29.331 1.00 97.50 285 ARG A C 1
ATOM 2285 O O . ARG A 1 285 ? 24.622 0.774 -28.516 1.00 97.50 285 ARG A O 1
ATOM 2292 N N . ASP A 1 286 ? 24.327 -0.549 -30.301 1.00 97.75 286 ASP A N 1
ATOM 2293 C CA . ASP A 1 286 ? 25.750 -0.918 -30.455 1.00 97.75 286 ASP A CA 1
ATOM 2294 C C . ASP A 1 286 ? 26.649 0.279 -30.831 1.00 97.75 286 ASP A C 1
ATOM 2296 O O . ASP A 1 286 ? 27.871 0.179 -30.766 1.00 97.75 286 ASP A O 1
ATOM 2300 N N . GLN A 1 287 ? 26.065 1.421 -31.215 1.00 97.62 287 GLN A N 1
ATOM 2301 C CA . GLN A 1 287 ? 26.789 2.681 -31.430 1.00 97.62 287 GLN A CA 1
ATOM 2302 C C . GLN A 1 287 ? 27.044 3.451 -30.123 1.00 97.62 287 GLN A C 1
ATOM 2304 O O . GLN A 1 287 ? 27.821 4.405 -30.111 1.00 97.62 287 GLN A O 1
ATOM 2309 N N . HIS A 1 288 ? 26.392 3.045 -29.031 1.00 97.69 288 HIS A N 1
ATOM 2310 C CA . HIS A 1 288 ? 26.341 3.775 -27.765 1.00 97.69 288 HIS A CA 1
ATOM 2311 C C . HIS A 1 288 ? 26.805 2.918 -26.590 1.00 97.69 288 HIS A C 1
ATOM 2313 O O . HIS A 1 288 ? 27.556 3.376 -25.740 1.00 97.69 288 HIS A O 1
ATOM 2319 N N . ILE A 1 289 ? 26.440 1.643 -26.546 1.00 97.94 289 ILE A N 1
ATOM 2320 C CA . ILE A 1 289 ? 26.858 0.721 -25.493 1.00 97.94 289 ILE A CA 1
ATOM 2321 C C . ILE A 1 289 ? 27.407 -0.570 -26.084 1.00 97.94 289 ILE A C 1
ATOM 2323 O O . ILE A 1 289 ? 26.997 -1.029 -27.146 1.00 97.94 289 ILE A O 1
ATOM 2327 N N . ARG A 1 290 ? 28.312 -1.197 -25.338 1.00 98.00 290 ARG A N 1
ATOM 2328 C CA . ARG A 1 290 ? 28.766 -2.564 -25.565 1.00 98.00 290 ARG A CA 1
ATOM 2329 C C . ARG A 1 290 ? 28.227 -3.462 -24.460 1.00 98.00 290 ARG A C 1
ATOM 2331 O O . ARG A 1 290 ? 28.425 -3.168 -23.280 1.00 98.00 290 ARG A O 1
ATOM 2338 N N . ILE A 1 291 ? 27.581 -4.556 -24.852 1.00 98.25 291 ILE A N 1
ATOM 2339 C CA . ILE A 1 291 ? 27.142 -5.611 -23.933 1.00 98.25 291 ILE A CA 1
ATOM 2340 C C . ILE A 1 291 ? 28.325 -6.537 -23.639 1.00 98.25 291 ILE A C 1
ATOM 2342 O O . ILE A 1 291 ? 29.019 -6.970 -24.559 1.00 98.25 291 ILE A O 1
ATOM 2346 N N . LEU A 1 292 ? 28.559 -6.817 -22.359 1.00 97.94 292 LEU A N 1
ATOM 2347 C CA . LEU A 1 292 ? 29.561 -7.763 -21.867 1.00 97.94 292 LEU A CA 1
ATOM 2348 C C . LEU A 1 292 ? 28.857 -9.077 -21.522 1.00 97.94 292 LEU A C 1
ATOM 2350 O O . LEU A 1 292 ? 28.519 -9.330 -20.364 1.00 97.94 292 LEU A O 1
ATOM 2354 N N . TRP A 1 293 ? 28.575 -9.869 -22.556 1.00 97.81 293 TRP A N 1
ATOM 2355 C CA . TRP A 1 293 ? 27.770 -11.090 -22.472 1.00 97.81 293 TRP A CA 1
ATOM 2356 C C . TRP A 1 293 ? 28.302 -12.093 -21.446 1.00 97.81 293 TRP A C 1
ATOM 2358 O O . TRP A 1 293 ? 27.527 -12.719 -20.735 1.00 97.81 293 TRP A O 1
ATOM 2368 N N . GLU A 1 294 ? 29.622 -12.179 -21.301 1.00 97.62 294 GLU A N 1
ATOM 2369 C CA . GLU A 1 294 ? 30.309 -13.045 -20.345 1.00 97.62 294 GLU A CA 1
ATOM 2370 C C . GLU A 1 294 ? 30.015 -12.722 -18.868 1.00 97.62 294 GLU A C 1
ATOM 2372 O O . GLU A 1 294 ? 30.293 -13.540 -17.990 1.00 97.62 294 GLU A O 1
ATOM 2377 N N . ASN A 1 295 ? 29.476 -11.532 -18.579 1.00 97.88 295 ASN A N 1
ATOM 2378 C CA . ASN A 1 295 ? 29.117 -11.107 -17.225 1.00 97.88 295 ASN A CA 1
ATOM 2379 C C . ASN A 1 295 ? 27.625 -11.288 -16.914 1.00 97.88 295 ASN A C 1
ATOM 2381 O O . ASN A 1 295 ? 27.228 -11.111 -15.760 1.00 97.88 295 ASN A O 1
ATOM 2385 N N . ILE A 1 296 ? 26.797 -11.622 -17.909 1.00 96.44 296 ILE A N 1
ATOM 2386 C CA . ILE A 1 296 ? 25.353 -11.804 -17.730 1.00 96.44 296 ILE A CA 1
ATOM 2387 C C . ILE A 1 296 ? 25.089 -13.159 -17.064 1.00 96.44 296 ILE A C 1
ATOM 2389 O O . ILE A 1 296 ? 25.709 -14.171 -17.387 1.00 96.44 296 ILE A O 1
ATOM 2393 N N . GLN A 1 297 ? 24.174 -13.177 -16.097 1.00 95.75 297 GLN A N 1
ATOM 2394 C CA . GLN A 1 297 ? 23.692 -14.400 -15.472 1.00 95.75 297 GLN A CA 1
ATOM 2395 C C . GLN A 1 297 ? 23.057 -15.318 -16.527 1.00 95.75 297 GLN A C 1
ATOM 2397 O O . GLN A 1 297 ? 22.181 -14.891 -17.276 1.00 95.75 297 GLN A O 1
ATOM 2402 N N . SER A 1 298 ? 23.451 -16.595 -16.537 1.00 93.62 298 SER A N 1
ATOM 2403 C CA . SER A 1 298 ? 22.922 -17.570 -17.495 1.00 93.62 298 SER A CA 1
ATOM 2404 C C . SER A 1 298 ? 21.390 -17.628 -17.464 1.00 93.62 298 SER A C 1
ATOM 2406 O O . SER A 1 298 ? 20.789 -17.741 -16.391 1.00 93.62 298 SER A O 1
ATOM 2408 N N . GLY A 1 299 ? 20.772 -17.536 -18.643 1.00 92.12 299 GLY A N 1
ATOM 2409 C CA . GLY A 1 299 ? 19.323 -17.499 -18.830 1.00 92.12 299 GLY A CA 1
ATOM 2410 C C . GLY A 1 299 ? 18.727 -16.091 -18.931 1.00 92.12 299 GLY A C 1
ATOM 2411 O O . GLY A 1 299 ? 17.540 -15.990 -19.220 1.00 92.12 299 GLY A O 1
ATOM 2412 N N . TRP A 1 300 ? 19.505 -15.023 -18.718 1.00 91.81 300 TRP A N 1
ATOM 2413 C CA . TRP A 1 300 ? 19.057 -13.623 -18.817 1.00 91.81 300 TRP A CA 1
ATOM 2414 C C . TRP A 1 300 ? 19.567 -12.882 -20.057 1.00 91.81 300 TRP A C 1
ATOM 2416 O O . TRP A 1 300 ? 19.306 -11.690 -20.217 1.00 91.81 300 TRP A O 1
ATOM 2426 N N . GLU A 1 301 ? 20.270 -13.564 -20.958 1.00 93.00 301 GLU A N 1
ATOM 2427 C CA . GLU A 1 301 ? 20.859 -12.977 -22.164 1.00 93.00 301 GLU A CA 1
ATOM 2428 C C . GLU A 1 301 ? 19.793 -12.287 -23.032 1.00 93.00 301 GLU A C 1
ATOM 2430 O O . GLU A 1 301 ? 20.012 -11.178 -23.520 1.00 93.00 301 GLU A O 1
ATOM 2435 N N . TYR A 1 302 ? 18.594 -12.873 -23.106 1.00 91.00 302 TYR A N 1
ATOM 2436 C CA . TYR A 1 302 ? 17.466 -12.339 -23.875 1.00 91.00 302 TYR A CA 1
ATOM 2437 C C . TYR A 1 302 ? 17.040 -10.918 -23.460 1.00 91.00 302 TYR A C 1
ATOM 2439 O O . TYR A 1 302 ? 16.457 -10.185 -24.256 1.00 91.00 302 TYR A O 1
ATOM 2447 N N . ALA A 1 303 ? 17.331 -10.492 -22.223 1.00 88.44 303 ALA A N 1
ATOM 2448 C CA . ALA A 1 303 ? 17.000 -9.151 -21.732 1.00 88.44 303 ALA A CA 1
ATOM 2449 C C . ALA A 1 303 ? 17.863 -8.041 -22.370 1.00 88.44 303 ALA A C 1
ATOM 2451 O O . ALA A 1 303 ? 17.568 -6.852 -22.215 1.00 88.44 303 ALA A O 1
ATOM 2452 N N . PHE A 1 304 ? 18.925 -8.429 -23.082 1.00 95.56 304 PHE A N 1
ATOM 2453 C CA . PHE A 1 304 ? 19.864 -7.547 -23.775 1.00 95.56 304 PHE A CA 1
ATOM 2454 C C . PHE A 1 304 ? 19.798 -7.699 -25.296 1.00 95.56 304 PHE A C 1
ATOM 2456 O O . PHE A 1 304 ? 20.587 -7.065 -26.006 1.00 95.56 304 PHE A O 1
ATOM 2463 N N . ASP A 1 305 ? 18.881 -8.514 -25.816 1.00 91.75 305 ASP A N 1
ATOM 2464 C CA . ASP A 1 305 ? 18.701 -8.657 -27.254 1.00 91.75 305 ASP A CA 1
ATOM 2465 C C . ASP A 1 305 ? 18.227 -7.339 -27.872 1.00 91.75 305 ASP A C 1
ATOM 2467 O O . ASP A 1 305 ? 17.426 -6.591 -27.300 1.00 91.75 305 ASP A O 1
ATOM 2471 N N . LYS A 1 306 ? 18.760 -7.038 -29.060 1.00 95.19 306 LYS A N 1
ATOM 2472 C CA . LYS A 1 306 ? 18.289 -5.898 -29.844 1.00 95.19 306 LYS A CA 1
ATOM 2473 C C . LYS A 1 306 ? 16.926 -6.214 -30.433 1.00 95.19 306 LYS A C 1
ATOM 2475 O O . LYS A 1 306 ? 16.674 -7.322 -30.899 1.00 95.19 306 LYS A O 1
ATOM 2480 N N . ILE A 1 307 ? 16.093 -5.191 -30.484 1.00 90.88 307 ILE A N 1
ATOM 2481 C CA . ILE A 1 307 ? 14.778 -5.209 -31.103 1.00 90.88 307 ILE A CA 1
ATOM 2482 C C . ILE A 1 307 ? 14.816 -4.214 -32.264 1.00 90.88 307 ILE A C 1
ATOM 2484 O O . ILE A 1 307 ? 15.505 -3.192 -32.202 1.00 90.88 307 ILE A O 1
ATOM 2488 N N . ASP A 1 308 ? 14.093 -4.513 -33.340 1.00 90.19 308 ASP A N 1
ATOM 2489 C CA . ASP A 1 308 ? 13.902 -3.559 -34.431 1.00 90.19 308 ASP A CA 1
ATOM 2490 C C . ASP A 1 308 ? 12.952 -2.440 -33.977 1.00 90.19 308 ASP A C 1
ATOM 2492 O O . ASP A 1 308 ? 11.726 -2.544 -34.058 1.00 90.19 308 ASP A O 1
ATOM 2496 N N . THR A 1 309 ? 13.526 -1.407 -33.361 1.00 87.81 309 THR A N 1
ATOM 2497 C CA . THR A 1 309 ? 12.783 -0.343 -32.689 1.00 87.81 309 THR A CA 1
ATOM 2498 C C . THR A 1 309 ? 12.457 0.822 -33.621 1.00 87.81 309 THR A C 1
ATOM 2500 O O . THR A 1 309 ? 13.311 1.351 -34.334 1.00 87.81 309 THR A O 1
ATOM 2503 N N . LEU A 1 310 ? 11.226 1.333 -33.515 1.00 87.44 310 LEU A N 1
ATOM 2504 C CA . LEU A 1 310 ? 10.872 2.662 -34.012 1.00 87.44 310 LEU A CA 1
ATOM 2505 C C . LEU A 1 310 ? 11.471 3.718 -33.074 1.00 87.44 310 LEU A C 1
ATOM 2507 O O . LEU A 1 310 ? 10.883 4.082 -32.061 1.00 87.44 310 LEU A O 1
ATOM 2511 N N . ASN A 1 311 ? 12.643 4.243 -33.425 1.00 91.62 311 ASN A N 1
ATOM 2512 C CA . ASN A 1 311 ? 13.385 5.201 -32.591 1.00 91.62 311 ASN A CA 1
ATOM 2513 C C . ASN A 1 311 ? 12.769 6.615 -32.546 1.00 91.62 311 ASN A C 1
ATOM 2515 O O . ASN A 1 311 ? 13.263 7.492 -31.829 1.00 91.62 311 ASN A O 1
ATOM 2519 N N . LEU A 1 312 ? 11.705 6.851 -33.326 1.00 90.94 312 LEU A N 1
ATOM 2520 C CA . LEU A 1 312 ? 10.901 8.080 -33.363 1.00 90.94 312 LEU A CA 1
ATOM 2521 C C . LEU A 1 312 ? 11.736 9.368 -33.474 1.00 90.94 312 LEU A C 1
ATOM 2523 O O . LEU A 1 312 ? 11.404 10.376 -32.851 1.00 90.94 312 LEU A O 1
ATOM 2527 N N . ASN A 1 313 ? 12.818 9.347 -34.263 1.00 93.06 313 ASN A N 1
ATOM 2528 C CA . ASN A 1 313 ? 13.734 10.476 -34.488 1.00 93.06 313 ASN A CA 1
ATOM 2529 C C . ASN A 1 313 ? 14.293 11.088 -33.194 1.00 93.06 313 ASN A C 1
ATOM 2531 O O . ASN A 1 313 ? 14.375 12.311 -33.044 1.00 93.06 313 ASN A O 1
ATOM 2535 N N . THR A 1 314 ? 14.630 10.243 -32.225 1.00 96.06 314 THR A N 1
ATOM 2536 C CA . THR A 1 314 ? 15.336 10.655 -31.008 1.00 96.06 314 THR A CA 1
ATOM 2537 C C . THR A 1 314 ? 16.671 9.921 -30.899 1.00 96.06 314 THR A C 1
ATOM 2539 O O . THR A 1 314 ? 16.750 8.747 -31.289 1.00 96.06 314 THR A O 1
ATOM 2542 N N . PRO A 1 315 ? 17.713 10.592 -30.379 1.00 97.19 315 PRO A N 1
ATOM 2543 C CA . PRO A 1 315 ? 18.986 9.943 -30.108 1.00 97.19 315 PRO A CA 1
ATOM 2544 C C . PRO A 1 315 ? 18.842 8.924 -28.971 1.00 97.19 315 PRO A C 1
ATOM 2546 O O . PRO A 1 315 ? 17.853 8.940 -28.228 1.00 97.19 315 PRO A O 1
ATOM 2549 N N . TYR A 1 316 ? 19.846 8.059 -28.845 1.00 97.69 316 TYR A N 1
ATOM 2550 C CA . TYR A 1 316 ? 20.009 7.182 -27.691 1.00 97.69 316 TYR A CA 1
ATOM 2551 C C . TYR A 1 316 ? 20.159 8.007 -26.407 1.00 97.69 316 TYR A C 1
ATOM 2553 O O . TYR A 1 316 ? 20.917 8.981 -26.386 1.00 97.69 316 TYR A O 1
ATOM 2561 N N . ASP A 1 317 ? 19.442 7.630 -25.350 1.00 97.69 317 ASP A N 1
ATOM 2562 C CA . ASP A 1 317 ? 19.397 8.378 -24.095 1.00 97.69 317 ASP A CA 1
ATOM 2563 C C . ASP A 1 317 ? 19.832 7.545 -22.886 1.00 97.69 317 ASP A C 1
ATOM 2565 O O . ASP A 1 317 ? 19.056 6.790 -22.304 1.00 97.69 317 ASP A O 1
ATOM 2569 N N . TYR A 1 318 ? 21.068 7.757 -22.438 1.00 97.12 318 TYR A N 1
ATOM 2570 C CA . TYR A 1 318 ? 21.604 7.157 -21.211 1.00 97.12 318 TYR A CA 1
ATOM 2571 C C . TYR A 1 318 ? 20.802 7.496 -19.943 1.00 97.12 318 TYR A C 1
ATOM 2573 O O . TYR A 1 318 ? 20.859 6.743 -18.967 1.00 97.12 318 TYR A O 1
ATOM 2581 N N . ASN A 1 319 ? 20.062 8.609 -19.964 1.00 96.50 319 ASN A N 1
ATOM 2582 C CA . ASN A 1 319 ? 19.209 9.070 -18.875 1.00 96.50 319 ASN A CA 1
ATOM 2583 C C . ASN A 1 319 ? 17.736 8.687 -19.080 1.00 96.50 319 ASN A C 1
ATOM 2585 O O . ASN A 1 319 ? 16.883 9.152 -18.320 1.00 96.50 319 ASN A O 1
ATOM 2589 N N . SER A 1 320 ? 17.402 7.854 -20.070 1.00 97.88 320 SER A N 1
ATOM 2590 C CA . SER A 1 320 ? 16.046 7.317 -20.189 1.00 97.88 320 SER A CA 1
ATOM 2591 C C . SER A 1 320 ? 15.678 6.522 -18.937 1.00 97.88 320 SER A C 1
ATOM 2593 O O . SER A 1 320 ? 16.477 5.727 -18.438 1.00 97.88 320 SER A O 1
ATOM 2595 N N . VAL A 1 321 ? 14.440 6.666 -18.458 1.00 95.44 321 VAL A N 1
ATOM 2596 C CA . VAL A 1 321 ? 13.924 5.797 -17.386 1.00 95.44 321 VAL A CA 1
ATOM 2597 C C . VAL A 1 321 ? 13.829 4.332 -17.842 1.00 95.44 321 VAL A C 1
ATOM 2599 O O . VAL A 1 321 ? 13.761 3.429 -17.013 1.00 95.44 321 VAL A O 1
ATOM 2602 N N . MET A 1 322 ? 13.878 4.083 -19.156 1.00 96.44 322 MET A N 1
ATOM 2603 C CA . MET A 1 322 ? 13.890 2.759 -19.783 1.00 96.44 322 MET A CA 1
ATOM 2604 C C . MET A 1 322 ? 15.302 2.174 -19.945 1.00 96.44 322 MET A C 1
ATOM 2606 O O . MET A 1 322 ? 15.437 1.049 -20.427 1.00 96.44 322 MET A O 1
ATOM 2610 N N . GLN A 1 323 ? 16.357 2.903 -19.568 1.00 97.88 323 GLN A N 1
ATOM 2611 C CA . GLN A 1 323 ? 17.737 2.427 -19.619 1.00 97.88 323 GLN A CA 1
ATOM 2612 C C . GLN A 1 323 ? 18.063 1.579 -18.385 1.00 97.88 323 GLN A C 1
ATOM 2614 O O . GLN A 1 323 ? 18.037 2.062 -17.254 1.00 97.88 323 GLN A O 1
ATOM 2619 N N . TYR A 1 324 ? 18.458 0.323 -18.596 1.00 96.50 324 TYR A N 1
ATOM 2620 C CA . TYR A 1 324 ? 18.974 -0.504 -17.507 1.00 96.50 324 TYR A CA 1
ATOM 2621 C C . TYR A 1 324 ? 20.253 0.060 -16.896 1.00 96.50 324 TYR A C 1
ATOM 2623 O O . TYR A 1 324 ? 21.121 0.601 -17.589 1.00 96.50 324 TYR A O 1
ATOM 2631 N N . HIS A 1 325 ? 20.391 -0.148 -15.586 1.00 94.62 325 HIS A N 1
ATOM 2632 C CA . HIS A 1 325 ? 21.608 0.165 -14.853 1.00 94.62 325 HIS A CA 1
ATOM 2633 C C . HIS A 1 325 ? 22.771 -0.744 -15.277 1.00 94.62 325 HIS A C 1
ATOM 2635 O O . HIS A 1 325 ? 22.594 -1.881 -15.713 1.00 94.62 325 HIS A O 1
ATOM 2641 N N . ARG A 1 326 ? 23.995 -0.253 -15.076 1.00 95.38 326 ARG A N 1
ATOM 2642 C CA . ARG A 1 326 ? 25.265 -0.862 -15.518 1.00 95.38 326 ARG A CA 1
ATOM 2643 C C . ARG A 1 326 ? 25.493 -2.338 -15.140 1.00 95.38 326 ARG A C 1
ATOM 2645 O O . ARG A 1 326 ? 26.268 -3.020 -15.808 1.00 95.38 326 ARG A O 1
ATOM 2652 N N . TYR A 1 327 ? 24.860 -2.813 -14.072 1.00 96.00 327 TYR A N 1
ATOM 2653 C CA . TYR A 1 327 ? 25.052 -4.153 -13.500 1.00 96.00 327 TYR A CA 1
ATOM 2654 C C . TYR A 1 327 ? 23.806 -5.039 -13.624 1.00 96.00 327 TYR A C 1
ATOM 2656 O O . TYR A 1 327 ? 23.721 -6.057 -12.938 1.00 96.00 327 TYR A O 1
ATOM 2664 N N . ALA A 1 328 ? 22.825 -4.641 -14.441 1.00 94.06 328 ALA A N 1
ATOM 2665 C CA . ALA A 1 328 ? 21.590 -5.398 -14.607 1.00 94.06 328 ALA A CA 1
ATOM 2666 C C . ALA A 1 328 ? 21.911 -6.855 -14.959 1.00 94.06 328 ALA A C 1
ATOM 2668 O O . ALA A 1 328 ? 22.746 -7.103 -15.829 1.00 94.06 328 ALA A O 1
ATOM 2669 N N . PHE A 1 329 ? 21.289 -7.795 -14.244 1.00 94.94 329 PHE A N 1
ATOM 2670 C CA . PHE A 1 329 ? 21.462 -9.243 -14.418 1.00 94.94 329 PHE A CA 1
ATOM 2671 C C . PHE A 1 329 ? 22.921 -9.737 -14.396 1.00 94.94 329 PHE A C 1
ATOM 2673 O O . PHE A 1 329 ? 23.254 -10.720 -15.055 1.00 94.94 329 PHE A O 1
ATOM 2680 N N . SER A 1 330 ? 23.810 -9.071 -13.651 1.00 95.75 330 SER A N 1
ATOM 2681 C CA . SER A 1 330 ? 25.196 -9.523 -13.492 1.00 95.75 330 SER A CA 1
ATOM 2682 C C . SER A 1 330 ? 25.272 -10.837 -12.708 1.00 95.75 330 SER A C 1
ATOM 2684 O O . SER A 1 330 ? 24.803 -10.915 -11.574 1.00 95.75 330 SER A O 1
ATOM 2686 N N . GLY A 1 331 ? 25.914 -11.857 -13.283 1.00 94.81 331 GLY A N 1
ATOM 2687 C CA . GLY A 1 331 ? 26.156 -13.146 -12.622 1.00 94.81 331 GLY A CA 1
ATOM 2688 C C . GLY A 1 331 ? 27.443 -13.191 -11.791 1.00 94.81 331 GLY A C 1
ATOM 2689 O O . GLY A 1 331 ? 27.706 -14.173 -11.101 1.00 94.81 331 GLY A O 1
ATOM 2690 N N . ASN A 1 332 ? 28.279 -12.154 -11.877 1.00 94.94 332 ASN A N 1
ATOM 2691 C CA . ASN A 1 332 ? 29.632 -12.152 -11.314 1.00 94.94 332 ASN A CA 1
ATOM 2692 C C . ASN A 1 332 ? 30.039 -10.806 -10.683 1.00 94.94 332 ASN A C 1
ATOM 2694 O O . ASN A 1 332 ? 31.228 -10.560 -10.472 1.00 94.94 332 ASN A O 1
ATOM 2698 N N . ASN A 1 333 ? 29.064 -9.938 -10.388 1.00 94.19 333 ASN A N 1
ATOM 2699 C CA . ASN A 1 333 ? 29.248 -8.585 -9.849 1.00 94.19 333 ASN A CA 1
ATOM 2700 C C . ASN A 1 333 ? 30.103 -7.647 -10.729 1.00 94.19 333 ASN A C 1
ATOM 2702 O O . ASN A 1 333 ? 30.585 -6.618 -10.254 1.00 94.19 333 ASN A O 1
ATOM 2706 N N . LYS A 1 334 ? 30.297 -7.973 -12.012 1.00 96.69 334 LYS A N 1
ATOM 2707 C CA . LYS A 1 334 ? 30.944 -7.101 -13.007 1.00 96.69 334 LYS A CA 1
ATOM 2708 C C . LYS A 1 334 ? 29.890 -6.426 -13.892 1.00 96.69 334 LYS A C 1
ATOM 2710 O O . LYS A 1 334 ? 28.780 -6.950 -14.017 1.00 96.69 334 LYS A O 1
ATOM 2715 N N . PRO A 1 335 ? 30.195 -5.266 -14.501 1.00 97.25 335 PRO A N 1
ATOM 2716 C CA . PRO A 1 335 ? 29.255 -4.588 -15.390 1.00 97.25 335 PRO A CA 1
ATOM 2717 C C . PRO A 1 335 ? 28.823 -5.495 -16.549 1.00 97.25 335 PRO A C 1
ATOM 2719 O O . PRO A 1 335 ? 29.654 -6.179 -17.145 1.00 97.25 335 PRO A O 1
ATOM 2722 N N . THR A 1 336 ? 27.539 -5.461 -16.895 1.00 98.19 336 THR A N 1
ATOM 2723 C CA . THR A 1 336 ? 26.984 -6.148 -18.076 1.00 98.19 336 THR A CA 1
ATOM 2724 C C . THR A 1 336 ? 26.925 -5.228 -19.293 1.00 98.19 336 THR A C 1
ATOM 2726 O O . THR A 1 336 ? 26.823 -5.697 -20.423 1.00 98.19 336 THR A O 1
ATOM 2729 N N . MET A 1 337 ? 27.058 -3.914 -19.086 1.00 98.00 337 MET A N 1
ATOM 2730 C CA . MET A 1 337 ? 27.059 -2.897 -20.138 1.00 98.00 337 MET A CA 1
ATOM 2731 C C . MET A 1 337 ? 28.138 -1.845 -19.890 1.00 98.00 337 MET A C 1
ATOM 2733 O O . MET A 1 337 ? 28.358 -1.416 -18.754 1.00 98.00 337 MET A O 1
ATOM 2737 N N . VAL A 1 338 ? 28.782 -1.386 -20.964 1.00 97.75 338 VAL A N 1
ATOM 2738 C CA . VAL A 1 338 ? 29.762 -0.292 -20.926 1.00 97.75 338 VAL A CA 1
ATOM 2739 C C . VAL A 1 338 ? 29.457 0.714 -22.039 1.00 97.75 338 VAL A C 1
ATOM 2741 O O . VAL A 1 338 ? 29.332 0.299 -23.191 1.00 97.75 338 VAL A O 1
ATOM 2744 N N . PRO A 1 339 ? 29.363 2.019 -21.736 1.00 97.19 339 PRO A N 1
ATOM 2745 C CA . PRO A 1 339 ? 29.130 3.044 -22.738 1.00 97.19 339 PRO A CA 1
ATOM 2746 C C . PRO A 1 339 ? 30.376 3.268 -23.592 1.00 97.19 339 PRO A C 1
ATOM 2748 O O . PRO A 1 339 ? 31.512 3.134 -23.131 1.00 97.19 339 PRO A O 1
ATOM 2751 N N . ILE A 1 340 ? 30.153 3.612 -24.851 1.00 96.00 340 ILE A N 1
ATOM 2752 C CA . ILE A 1 340 ? 31.172 3.912 -25.848 1.00 96.00 340 ILE A CA 1
ATOM 2753 C C . ILE A 1 340 ? 30.876 5.276 -26.496 1.00 96.00 340 ILE A C 1
ATOM 2755 O O . ILE A 1 340 ? 29.719 5.683 -26.598 1.00 96.00 340 ILE A O 1
ATOM 2759 N N . PRO A 1 341 ? 31.915 6.028 -26.903 1.00 93.94 341 PRO A N 1
ATOM 2760 C CA . PRO A 1 341 ? 33.342 5.724 -26.737 1.00 93.94 341 PRO A CA 1
ATOM 2761 C C . PRO A 1 341 ? 33.865 5.978 -25.310 1.00 93.94 341 PRO A C 1
ATOM 2763 O O . PRO A 1 341 ? 34.965 5.549 -24.976 1.00 93.94 341 PRO A O 1
ATOM 2766 N N . ASN A 1 342 ? 33.093 6.662 -24.460 1.00 93.94 342 ASN A N 1
ATOM 2767 C CA . ASN A 1 342 ? 33.504 7.017 -23.105 1.00 93.94 342 ASN A CA 1
ATOM 2768 C C . ASN A 1 342 ? 32.869 6.087 -22.058 1.00 93.94 342 ASN A C 1
ATOM 2770 O O . ASN A 1 342 ? 31.706 6.254 -21.699 1.00 93.94 342 ASN A O 1
ATOM 2774 N N . ALA A 1 343 ? 33.666 5.170 -21.502 1.00 94.12 343 ALA A N 1
ATOM 2775 C CA . ALA A 1 343 ? 33.231 4.199 -20.491 1.00 94.12 343 ALA A CA 1
ATOM 2776 C C . ALA A 1 343 ? 32.778 4.821 -19.151 1.00 94.12 343 ALA A C 1
ATOM 2778 O O . ALA A 1 343 ? 32.114 4.143 -18.355 1.00 94.12 343 ALA A O 1
ATOM 2779 N N . ASN A 1 344 ? 33.114 6.093 -18.911 1.00 93.06 344 ASN A N 1
ATOM 2780 C CA . ASN A 1 344 ? 32.810 6.817 -17.675 1.00 93.06 344 ASN A CA 1
ATOM 2781 C C . ASN A 1 344 ? 31.437 7.499 -17.686 1.00 93.06 344 ASN A C 1
ATOM 2783 O O . ASN A 1 344 ? 31.065 8.105 -16.688 1.00 93.06 344 ASN A O 1
ATOM 2787 N N . VAL A 1 345 ? 30.684 7.425 -18.788 1.00 94.62 345 VAL A N 1
ATOM 2788 C CA . VAL A 1 345 ? 29.312 7.948 -18.824 1.00 94.62 345 VAL A CA 1
ATOM 2789 C C . VAL A 1 345 ? 28.453 7.193 -17.800 1.00 94.62 345 VAL A C 1
ATOM 2791 O O . VAL A 1 345 ? 28.447 5.957 -17.760 1.00 94.62 345 VAL A O 1
ATOM 2794 N N . GLU A 1 346 ? 27.752 7.934 -16.945 1.00 93.69 346 GLU A N 1
ATOM 2795 C CA . GLU A 1 346 ? 26.741 7.379 -16.043 1.00 93.69 346 GLU A CA 1
ATOM 2796 C C . GLU A 1 346 ? 25.433 7.139 -16.801 1.00 93.69 346 GLU A C 1
ATOM 2798 O O . GLU A 1 346 ? 25.083 7.897 -17.703 1.00 93.69 346 GLU A O 1
ATOM 2803 N N . PHE A 1 347 ? 24.736 6.052 -16.469 1.00 96.19 347 PHE A N 1
ATOM 2804 C CA . PHE A 1 347 ? 23.475 5.676 -17.106 1.00 96.19 347 PHE A CA 1
ATOM 2805 C C . PHE A 1 347 ? 22.671 4.731 -16.210 1.00 96.19 347 PHE A C 1
ATOM 2807 O O . PHE A 1 347 ? 23.234 4.036 -15.356 1.00 96.19 347 PHE A O 1
ATOM 2814 N N . GLY A 1 348 ? 21.355 4.691 -16.430 1.00 92.00 348 GLY A N 1
ATOM 2815 C CA . GLY A 1 348 ? 20.429 3.848 -15.665 1.00 92.00 348 GLY A CA 1
ATOM 2816 C C . GLY A 1 348 ? 20.295 4.251 -14.192 1.00 92.00 348 GLY A C 1
ATOM 2817 O O . GLY A 1 348 ? 20.087 3.399 -13.330 1.00 92.00 348 GLY A O 1
ATOM 2818 N N . THR A 1 349 ? 20.454 5.544 -13.901 1.00 92.31 349 THR A N 1
ATOM 2819 C CA . THR A 1 349 ? 20.298 6.157 -12.568 1.00 92.31 349 THR A CA 1
ATOM 2820 C C . THR A 1 349 ? 19.099 7.112 -12.495 1.00 92.31 349 THR A C 1
ATOM 2822 O O . THR A 1 349 ? 18.927 7.823 -11.506 1.00 92.31 349 THR A O 1
ATOM 2825 N N . SER A 1 350 ? 18.258 7.134 -13.532 1.00 91.12 350 SER A N 1
ATOM 2826 C CA . SER A 1 350 ? 17.157 8.086 -13.679 1.00 91.12 350 SER A CA 1
ATOM 2827 C C . SER A 1 350 ? 16.075 7.929 -12.609 1.00 91.12 350 SER A C 1
ATOM 2829 O O . SER A 1 350 ? 15.610 6.827 -12.305 1.00 91.12 350 SER A O 1
ATOM 2831 N N . THR A 1 351 ? 15.634 9.066 -12.069 1.00 88.56 351 THR A N 1
ATOM 2832 C CA . THR A 1 351 ? 14.565 9.162 -11.060 1.00 88.56 351 THR A CA 1
ATOM 2833 C C . THR A 1 351 ? 13.198 9.506 -11.650 1.00 88.56 351 THR A C 1
ATOM 2835 O O . THR A 1 351 ? 12.195 9.416 -10.943 1.00 88.56 351 THR A O 1
ATOM 2838 N N . GLU A 1 352 ? 13.145 9.866 -12.933 1.00 89.50 352 GLU A N 1
ATOM 2839 C CA . GLU A 1 352 ? 11.925 10.159 -13.686 1.00 89.50 352 GLU A CA 1
ATOM 2840 C C . GLU A 1 352 ? 12.159 10.027 -15.203 1.00 89.50 352 GLU A C 1
ATOM 2842 O O . GLU A 1 352 ? 13.298 9.853 -15.647 1.00 89.50 352 GLU A O 1
ATOM 2847 N N . MET A 1 353 ? 11.086 10.117 -15.996 1.00 86.94 353 MET A N 1
ATOM 2848 C CA . MET A 1 353 ? 11.143 10.176 -17.460 1.00 86.94 353 MET A CA 1
ATOM 2849 C C . MET A 1 353 ? 12.048 11.309 -17.954 1.00 86.94 353 MET A C 1
ATOM 2851 O O . MET A 1 353 ? 11.910 12.470 -17.566 1.00 86.94 353 MET A O 1
ATOM 2855 N N . SER A 1 354 ? 12.924 10.986 -18.899 1.00 95.56 354 SER A N 1
ATOM 2856 C CA . SER A 1 354 ? 13.738 11.972 -19.602 1.00 95.56 354 SER A CA 1
ATOM 2857 C C . SER A 1 354 ? 12.904 12.815 -20.576 1.00 95.56 354 SER A C 1
ATOM 2859 O O . SER A 1 354 ? 11.781 12.477 -20.967 1.00 95.56 354 SER A O 1
ATOM 2861 N N . LYS A 1 355 ? 13.505 13.901 -21.079 1.00 96.06 355 LYS A N 1
ATOM 2862 C CA . LYS A 1 355 ? 12.919 14.679 -22.183 1.00 96.06 355 LYS A CA 1
ATOM 2863 C C . LYS A 1 355 ? 12.704 13.825 -23.436 1.00 96.06 355 LYS A C 1
ATOM 2865 O O . LYS A 1 355 ? 11.735 14.063 -24.157 1.00 96.06 355 LYS A O 1
ATOM 2870 N N . ASN A 1 356 ? 13.575 12.846 -23.695 1.00 96.31 356 ASN A N 1
ATOM 2871 C CA . ASN A 1 356 ? 13.428 11.965 -24.849 1.00 96.31 356 ASN A CA 1
ATOM 2872 C C . ASN A 1 356 ? 12.298 10.956 -24.643 1.00 96.31 356 ASN A C 1
ATOM 2874 O O . ASN A 1 356 ? 11.546 10.740 -25.589 1.00 96.31 356 ASN A O 1
ATOM 2878 N N . ASP A 1 357 ? 12.117 10.411 -23.437 1.00 91.12 357 ASP A N 1
ATOM 2879 C CA . ASP A 1 357 ? 10.989 9.523 -23.117 1.00 91.12 357 ASP A CA 1
ATOM 2880 C C . ASP A 1 357 ? 9.656 10.234 -23.387 1.00 91.12 357 ASP A C 1
ATOM 2882 O O . ASP A 1 357 ? 8.816 9.737 -24.139 1.00 91.12 357 ASP A O 1
ATOM 2886 N N . ILE A 1 358 ? 9.507 11.461 -22.870 1.00 91.06 358 ILE A N 1
ATOM 2887 C CA . ILE A 1 358 ? 8.311 12.292 -23.076 1.00 91.06 358 ILE A CA 1
ATOM 2888 C C . ILE A 1 358 ? 8.124 12.624 -24.563 1.00 91.06 358 ILE A C 1
ATOM 2890 O O . ILE A 1 358 ? 7.020 12.512 -25.096 1.00 91.06 358 ILE A O 1
ATOM 2894 N N . ALA A 1 359 ? 9.194 13.005 -25.268 1.00 90.75 359 ALA A N 1
ATOM 2895 C CA . ALA A 1 359 ? 9.119 13.331 -26.690 1.00 90.75 359 ALA A CA 1
ATOM 2896 C C . ALA A 1 359 ? 8.718 12.121 -27.546 1.00 90.75 359 ALA A C 1
ATOM 2898 O O . ALA A 1 359 ? 7.919 12.265 -28.472 1.00 90.75 359 ALA A O 1
ATOM 2899 N N . ARG A 1 360 ? 9.251 10.930 -27.250 1.00 87.56 360 ARG A N 1
ATOM 2900 C CA . ARG A 1 360 ? 8.884 9.683 -27.931 1.00 87.56 360 ARG A CA 1
ATOM 2901 C C . ARG A 1 360 ? 7.431 9.324 -27.665 1.00 87.56 360 ARG A C 1
ATOM 2903 O O . ARG A 1 360 ? 6.715 9.017 -28.614 1.00 87.56 360 ARG A O 1
ATOM 2910 N N . LEU A 1 361 ? 6.985 9.429 -26.415 1.00 83.69 361 LEU A N 1
ATOM 2911 C CA . LEU A 1 361 ? 5.593 9.201 -26.043 1.00 83.69 361 LEU A CA 1
ATOM 2912 C C . LEU A 1 361 ? 4.649 10.126 -26.821 1.00 83.69 361 LEU A C 1
ATOM 2914 O O . LEU A 1 361 ? 3.745 9.646 -27.505 1.00 83.69 361 LEU A O 1
ATOM 2918 N N . ASN A 1 362 ? 4.917 11.434 -26.810 1.00 85.56 362 ASN A N 1
ATOM 2919 C CA . ASN A 1 362 ? 4.103 12.413 -27.531 1.00 85.56 362 ASN A CA 1
ATOM 2920 C C . ASN A 1 362 ? 4.114 12.176 -29.046 1.00 85.56 362 ASN A C 1
ATOM 2922 O O . ASN A 1 362 ? 3.071 12.265 -29.685 1.00 85.56 362 ASN A O 1
ATOM 2926 N N . ARG A 1 363 ? 5.257 11.812 -29.643 1.00 89.19 363 ARG A N 1
ATOM 2927 C CA . ARG A 1 363 ? 5.339 11.502 -31.084 1.00 89.19 363 ARG A CA 1
ATOM 2928 C C . ARG A 1 363 ? 4.564 10.241 -31.455 1.00 89.19 363 ARG A C 1
ATOM 2930 O O . ARG A 1 363 ? 3.901 10.237 -32.490 1.00 89.19 363 ARG A O 1
ATOM 2937 N N . LEU A 1 364 ? 4.643 9.192 -30.634 1.00 80.38 364 LEU A N 1
ATOM 2938 C CA . LEU A 1 364 ? 3.944 7.931 -30.886 1.00 80.38 364 LEU A CA 1
ATOM 2939 C C . LEU A 1 364 ? 2.421 8.118 -30.837 1.00 80.38 364 LEU A C 1
ATOM 2941 O O . LEU A 1 364 ? 1.713 7.601 -31.699 1.00 80.38 364 LEU A O 1
ATOM 2945 N N . TYR A 1 365 ? 1.932 8.897 -29.866 1.00 79.25 365 TYR A N 1
ATOM 2946 C CA . TYR A 1 365 ? 0.500 9.128 -29.643 1.00 79.25 365 TYR A CA 1
ATOM 2947 C C . TYR A 1 365 ? -0.047 10.429 -30.252 1.00 79.25 365 TYR A C 1
ATOM 2949 O O . TYR A 1 365 ? -1.252 10.659 -30.195 1.00 79.25 365 TYR A O 1
ATOM 2957 N N . LYS A 1 366 ? 0.804 11.229 -30.909 1.00 87.00 366 LYS A N 1
ATOM 2958 C CA . LYS A 1 366 ? 0.467 12.506 -31.566 1.00 87.00 366 LYS A CA 1
ATOM 2959 C C . LYS A 1 366 ? -0.152 13.539 -30.610 1.00 87.00 366 LYS A C 1
ATOM 2961 O O . LYS A 1 366 ? -1.167 14.152 -30.942 1.00 87.00 366 LYS A O 1
ATOM 2966 N N . CYS A 1 367 ? 0.467 13.698 -29.443 1.00 72.06 367 CYS A N 1
ATOM 2967 C CA . CYS A 1 367 ? 0.070 14.651 -28.403 1.00 72.06 367 CYS A CA 1
ATOM 2968 C C . CYS A 1 367 ? 0.761 16.009 -28.547 1.00 72.06 367 CYS A C 1
ATOM 2970 O O . CYS A 1 367 ? 1.946 16.030 -28.964 1.00 72.06 367 CYS A O 1
#

Radius of gyration: 28.35 Å; chains: 1; bounding box: 72×41×74 Å

Organism: Scophthalmus maximus (NCBI:txid52904)